Protein AF-0000000072327366 (afdb_homodimer)

Nearest PDB structures (foldseek):
  7dkh-assembly2_E  TM=8.142E-01  e=4.167E-01  Saccharomyces cerevisiae S288C
  4pjq-assembly2_B  TM=6.170E-01  e=6.080E-01  unidentified
  5mzu-assembly1_A  TM=8.020E-01  e=1.993E+00  Caenorhabditis elegans
  4apo-assembly1_A  TM=8.380E-01  e=3.240E+00  Homo sapiens
  8hmc-assembly1_C  TM=7.584E-01  e=2.611E+00  Tetrahymena thermophila

Structure (mmCIF, N/CA/C/O backbone):
data_AF-0000000072327366-model_v1
#
loop_
_entity.id
_entity.type
_entity.pdbx_description
1 polymer Lipoprotein
#
loop_
_atom_site.group_PDB
_atom_site.id
_atom_site.type_symbol
_atom_site.label_atom_id
_atom_site.label_alt_id
_atom_site.label_comp_id
_atom_site.label_asym_id
_atom_site.label_entity_id
_atom_site.label_seq_id
_atom_site.pdbx_PDB_ins_code
_atom_site.Cartn_x
_atom_site.Cartn_y
_atom_site.Cartn_z
_atom_site.occupancy
_atom_site.B_iso_or_equiv
_atom_site.auth_seq_id
_atom_site.auth_comp_id
_atom_site.auth_asym_id
_atom_site.auth_atom_id
_atom_site.pdbx_PDB_model_num
ATOM 1 N N . MET A 1 1 ? 62.375 49.844 -17.5 1 25.94 1 MET A N 1
ATOM 2 C CA . MET A 1 1 ? 61.125 50.188 -16.844 1 25.94 1 MET A CA 1
ATOM 3 C C . MET A 1 1 ? 59.938 49.531 -17.531 1 25.94 1 MET A C 1
ATOM 5 O O . MET A 1 1 ? 58.844 49.438 -16.969 1 25.94 1 MET A O 1
ATOM 9 N N . MET A 1 2 ? 59.938 49.5 -18.891 1 34.69 2 MET A N 1
ATOM 10 C CA . MET A 1 2 ? 58.719 49.094 -19.547 1 34.69 2 MET A CA 1
ATOM 11 C C . MET A 1 2 ? 58.438 47.625 -19.344 1 34.69 2 MET A C 1
ATOM 13 O O . MET A 1 2 ? 59.125 46.781 -19.891 1 34.69 2 MET A O 1
ATOM 17 N N . ASN A 1 3 ? 58.094 47.125 -18.094 1 34.53 3 ASN A N 1
ATOM 18 C CA . ASN A 1 3 ? 58.125 45.75 -17.641 1 34.53 3 ASN A CA 1
ATOM 19 C C . ASN A 1 3 ? 57.062 44.906 -18.375 1 34.53 3 ASN A C 1
ATOM 21 O O . ASN A 1 3 ? 55.875 45.25 -18.344 1 34.53 3 ASN A O 1
ATOM 25 N N . PRO A 1 4 ? 57.281 44.094 -19.344 1 40.84 4 PRO A N 1
ATOM 26 C CA . PRO A 1 4 ? 56.5 43.312 -20.297 1 40.84 4 PRO A CA 1
ATOM 27 C C . PRO A 1 4 ? 55.562 42.281 -19.609 1 40.84 4 PRO A C 1
ATOM 29 O O . PRO A 1 4 ? 55.062 41.406 -20.266 1 40.84 4 PRO A O 1
ATOM 32 N N . LYS A 1 5 ? 55.625 42.219 -18.312 1 36.75 5 LYS A N 1
ATOM 33 C CA . LYS A 1 5 ? 54.938 41 -17.906 1 36.75 5 LYS A CA 1
ATOM 34 C C . LYS A 1 5 ? 53.562 40.906 -18.562 1 36.75 5 LYS A C 1
ATOM 36 O O . LYS A 1 5 ? 52.75 41.812 -18.5 1 36.75 5 LYS A O 1
ATOM 41 N N . THR A 1 6 ? 53.375 40 -19.531 1 32.44 6 THR A N 1
ATOM 42 C CA . THR A 1 6 ? 52.562 39.375 -20.578 1 32.44 6 THR A CA 1
ATOM 43 C C . THR A 1 6 ? 51.219 38.906 -20.016 1 32.44 6 THR A C 1
ATOM 45 O O . THR A 1 6 ? 50.219 38.844 -20.734 1 32.44 6 THR A O 1
ATOM 48 N N . LEU A 1 7 ? 51.312 38.156 -18.859 1 32.66 7 LEU A N 1
ATOM 49 C CA . LEU A 1 7 ? 50.344 37.094 -18.734 1 32.66 7 LEU A CA 1
ATOM 50 C C . LEU A 1 7 ? 48.906 37.656 -18.875 1 32.66 7 LEU A C 1
ATOM 52 O O . LEU A 1 7 ? 48.625 38.75 -18.406 1 32.66 7 LEU A O 1
ATOM 56 N N . SER A 1 8 ? 47.969 36.781 -19.531 1 32.94 8 SER A N 1
ATOM 57 C CA . SER A 1 8 ? 46.688 36.438 -20.156 1 32.94 8 SER A CA 1
ATOM 58 C C . SER A 1 8 ? 45.531 36.688 -19.203 1 32.94 8 SER A C 1
ATOM 60 O O . SER A 1 8 ? 45.5 36.188 -18.094 1 32.94 8 SER A O 1
ATOM 62 N N . ARG A 1 9 ? 45.125 37.875 -19.125 1 33.56 9 ARG A N 1
ATOM 63 C CA . ARG A 1 9 ? 43.781 38.312 -18.703 1 33.56 9 ARG A CA 1
ATOM 64 C C . ARG A 1 9 ? 42.75 37.281 -19.062 1 33.56 9 ARG A C 1
ATO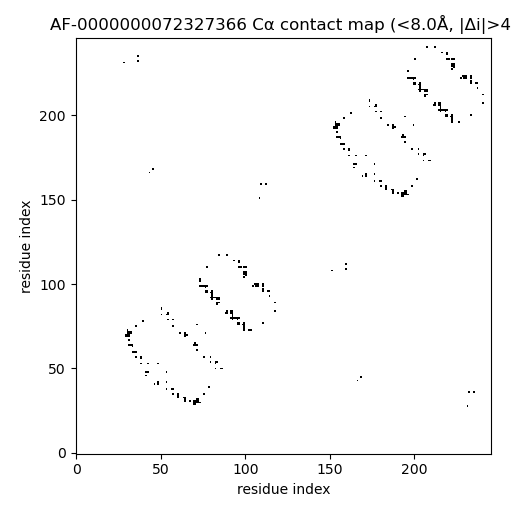M 66 O O . ARG A 1 9 ? 42.562 36.938 -20.25 1 33.56 9 ARG A O 1
ATOM 73 N N . LEU A 1 10 ? 42.625 36.219 -18.234 1 32.66 10 LEU A N 1
ATOM 74 C CA . LEU A 1 10 ? 41.656 35.156 -17.984 1 32.66 10 LEU A CA 1
ATOM 75 C C . LEU A 1 10 ? 40.219 35.656 -18.188 1 32.66 10 LEU A C 1
ATOM 77 O O . LEU A 1 10 ? 39.781 36.594 -17.516 1 32.66 10 LEU A O 1
ATOM 81 N N . SER A 1 11 ? 39.656 35.656 -19.406 1 33.91 11 SER A N 1
ATOM 82 C CA . SER A 1 11 ? 38.344 35.562 -19.969 1 33.91 11 SER A CA 1
ATOM 83 C C . SER A 1 11 ? 37.375 34.781 -19.062 1 33.91 11 SER A C 1
ATOM 85 O O . SER A 1 11 ? 37.531 33.562 -18.906 1 33.91 11 SER A O 1
ATOM 87 N N . LEU A 1 12 ? 37.094 35.312 -17.984 1 33.81 12 LEU A N 1
ATOM 88 C CA . LEU A 1 12 ? 35.938 35.031 -17.141 1 33.81 12 LEU A CA 1
ATOM 89 C C . LEU A 1 12 ? 34.688 34.781 -17.984 1 33.81 12 LEU A C 1
ATOM 91 O O . LEU A 1 12 ? 33.875 35.656 -18.141 1 33.81 12 LEU A O 1
ATOM 95 N N . CYS A 1 13 ? 34.875 34.469 -19.25 1 30.3 13 CYS A N 1
ATOM 96 C CA . CYS A 1 13 ? 33.719 34.062 -20.062 1 30.3 13 CYS A CA 1
ATOM 97 C C . CYS A 1 13 ? 32.844 33.062 -19.328 1 30.3 13 CYS A C 1
ATOM 99 O O . CYS A 1 13 ? 31.625 33.062 -19.469 1 30.3 13 CYS A O 1
ATOM 101 N N . ALA A 1 14 ? 33.344 31.891 -19.078 1 28.3 14 ALA A N 1
ATOM 102 C CA . ALA A 1 14 ? 32.594 30.703 -19.516 1 28.3 14 ALA A CA 1
ATOM 103 C C . ALA A 1 14 ? 31.281 30.562 -18.766 1 28.3 14 ALA A C 1
ATOM 105 O O . ALA A 1 14 ? 30.266 30.234 -19.375 1 28.3 14 ALA A O 1
ATOM 106 N N . ALA A 1 15 ? 31.281 30.109 -17.5 1 28.09 15 ALA A N 1
ATOM 107 C CA . ALA A 1 15 ? 30.406 29.062 -17 1 28.09 15 ALA A CA 1
ATOM 108 C C . ALA A 1 15 ? 28.969 29.562 -16.891 1 28.09 15 ALA A C 1
ATOM 110 O O . ALA A 1 15 ? 28.703 30.547 -16.203 1 28.09 15 ALA A O 1
ATOM 111 N N . VAL A 1 16 ? 28.078 29.359 -17.969 1 30.94 16 VAL A N 1
ATOM 112 C CA . VAL A 1 16 ? 26.641 29.141 -18.156 1 30.94 16 VAL A CA 1
ATOM 113 C C . VAL A 1 16 ? 26.062 28.453 -16.922 1 30.94 16 VAL A C 1
ATOM 115 O O . VAL A 1 16 ? 26.391 27.297 -16.641 1 30.94 16 VAL A O 1
ATOM 118 N N . LEU A 1 17 ? 26.109 28.969 -15.828 1 29.08 17 LEU A N 1
ATOM 119 C CA . LEU A 1 17 ? 25.234 28.453 -14.797 1 29.08 17 LEU A CA 1
ATOM 120 C C . LEU A 1 17 ? 23.844 28.156 -15.359 1 29.08 17 LEU A C 1
ATOM 122 O O . LEU A 1 17 ? 23.078 29.078 -15.672 1 29.08 17 LEU A O 1
ATOM 126 N N . ALA A 1 18 ? 23.734 27.297 -16.406 1 30.58 18 ALA A N 1
ATOM 127 C CA . ALA A 1 18 ? 22.547 26.562 -16.812 1 30.58 18 ALA A CA 1
ATOM 128 C C . ALA A 1 18 ? 21.734 26.125 -15.594 1 30.58 18 ALA A C 1
ATOM 130 O O . ALA A 1 18 ? 22.078 25.141 -14.93 1 30.58 18 ALA A O 1
ATOM 131 N N . LEU A 1 19 ? 21.484 26.891 -14.711 1 31.55 19 LEU A N 1
ATOM 132 C CA . LEU A 1 19 ? 20.422 26.375 -13.859 1 31.55 19 LEU A CA 1
ATOM 133 C C . LEU A 1 19 ? 19.25 25.875 -14.695 1 31.55 19 LEU A C 1
ATOM 135 O O . LEU A 1 19 ? 18.453 26.656 -15.211 1 31.55 19 LEU A O 1
ATOM 139 N N . THR A 1 20 ? 19.516 25.062 -15.828 1 31.41 20 THR A N 1
ATOM 140 C CA . THR A 1 20 ? 18.375 24.359 -16.406 1 31.41 20 THR A CA 1
ATOM 141 C C . THR A 1 20 ? 17.359 24 -15.328 1 31.41 20 THR A C 1
ATOM 143 O O . THR A 1 20 ? 17.688 23.344 -14.336 1 31.41 20 THR A O 1
ATOM 146 N N . ALA A 1 21 ? 16.641 24.859 -14.844 1 33.5 21 ALA A N 1
ATOM 147 C CA . ALA A 1 21 ? 15.359 24.641 -14.188 1 33.5 21 ALA A CA 1
ATOM 148 C C . ALA A 1 21 ? 14.664 23.391 -14.719 1 33.5 21 ALA A C 1
ATOM 150 O O . ALA A 1 21 ? 14.492 23.25 -15.93 1 33.5 21 ALA A O 1
ATOM 151 N N . CYS A 1 22 ? 14.852 22.156 -14.18 1 35.44 22 CYS A N 1
ATOM 152 C CA . CYS A 1 22 ? 14.07 20.922 -14.211 1 35.44 22 CYS A CA 1
ATOM 153 C C . CYS A 1 22 ? 12.609 21.203 -14.523 1 35.44 22 CYS A C 1
ATOM 155 O O . CYS A 1 22 ? 11.906 21.828 -13.719 1 35.44 22 CYS A O 1
ATOM 157 N N . GLY A 1 23 ? 12.203 21.672 -15.727 1 32.12 23 GLY A N 1
ATOM 158 C CA . GLY A 1 23 ? 10.891 21.75 -16.344 1 32.12 23 GLY A CA 1
ATOM 159 C C . GLY A 1 23 ? 9.859 20.859 -15.688 1 32.12 23 GLY A C 1
ATOM 160 O O . GLY A 1 23 ? 10.188 20.062 -14.82 1 32.12 23 GLY A O 1
ATOM 161 N N . GLY A 1 24 ? 8.578 20.734 -16.391 1 35.53 24 GLY A N 1
ATOM 162 C CA . GLY A 1 24 ? 7.352 19.953 -16.391 1 35.53 24 GLY A CA 1
ATOM 163 C C . GLY A 1 24 ? 7.598 18.453 -16.203 1 35.53 24 GLY A C 1
ATOM 164 O O . GLY A 1 24 ? 6.793 17.625 -16.641 1 35.53 24 GLY A O 1
ATOM 165 N N . ASN A 1 25 ? 8.797 17.906 -16.219 1 35.72 25 ASN A N 1
ATOM 166 C CA . ASN A 1 25 ? 9.281 16.531 -16.297 1 35.72 25 ASN A CA 1
ATOM 167 C C . ASN A 1 25 ? 8.484 15.609 -15.391 1 35.72 25 ASN A C 1
ATOM 169 O O . ASN A 1 25 ? 8.203 15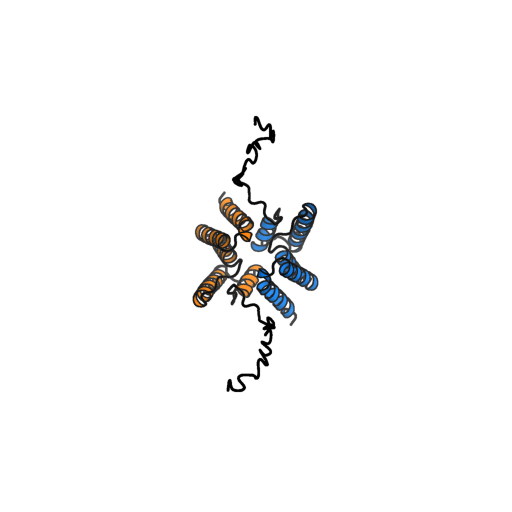.945 -14.242 1 35.72 25 ASN A O 1
ATOM 173 N N . GLY A 1 26 ? 7.652 14.797 -15.867 1 40.94 26 GLY A N 1
ATOM 174 C CA . GLY A 1 26 ? 7.188 13.625 -15.148 1 40.94 26 GLY A CA 1
ATOM 175 C C . GLY A 1 26 ? 8.188 13.109 -14.133 1 40.94 26 GLY A C 1
ATOM 176 O O . GLY A 1 26 ? 9.336 12.812 -14.484 1 40.94 26 GLY A O 1
ATOM 177 N N . GLN A 1 27 ? 8.57 13.711 -13.102 1 46.62 27 GLN A N 1
ATOM 178 C CA . GLN A 1 27 ? 9.461 13.266 -12.031 1 46.62 27 GLN A CA 1
ATOM 179 C C . GLN A 1 27 ? 9.82 11.797 -12.188 1 46.62 27 GLN A C 1
ATOM 181 O O . GLN A 1 27 ? 8.945 10.922 -12.156 1 46.62 27 GLN A O 1
ATOM 186 N N . LYS A 1 28 ? 10.766 11.422 -13.125 1 55.53 28 LYS A N 1
ATOM 187 C CA . LYS A 1 28 ? 11.273 10.07 -13.305 1 55.53 28 LYS A CA 1
ATOM 188 C C . LYS A 1 28 ? 11.227 9.289 -11.992 1 55.53 28 LYS A C 1
ATOM 190 O O . LYS A 1 28 ? 11.828 9.703 -11 1 55.53 28 LYS A O 1
ATOM 195 N N . SER A 1 29 ? 10.234 8.594 -11.844 1 71.62 29 SER A N 1
ATOM 196 C CA . SER A 1 29 ? 10.062 7.793 -10.633 1 71.62 29 SER A CA 1
ATOM 197 C C . SER A 1 29 ? 11.305 6.945 -10.352 1 71.62 29 SER A C 1
ATOM 199 O O . SER A 1 29 ? 11.875 6.355 -11.273 1 71.62 29 SER A O 1
ATOM 201 N N . LEU A 1 30 ? 12.016 7.27 -9.289 1 83.94 30 LEU A N 1
ATOM 202 C CA . LEU A 1 30 ? 13.07 6.418 -8.766 1 83.94 30 LEU A CA 1
ATOM 203 C C . LEU A 1 30 ? 12.742 4.945 -8.969 1 83.94 30 LEU A C 1
ATOM 205 O O . LEU A 1 30 ? 13.641 4.113 -9.117 1 83.94 30 LEU A O 1
ATOM 209 N N . TYR A 1 31 ? 11.461 4.723 -9.219 1 93.44 31 TYR A N 1
ATOM 210 C CA . TYR A 1 31 ? 10.984 3.346 -9.281 1 93.44 31 TYR A CA 1
ATOM 211 C C . TYR A 1 31 ? 10.305 3.068 -10.617 1 93.44 31 TYR A C 1
ATOM 213 O O . TYR A 1 31 ? 9.852 3.992 -11.297 1 93.44 31 TYR A O 1
ATOM 221 N N . TYR A 1 32 ? 10.391 1.855 -11.062 1 94.19 32 TYR A N 1
ATOM 222 C CA . TYR A 1 32 ? 9.633 1.397 -12.219 1 94.19 32 TYR A CA 1
ATOM 223 C C . TYR A 1 32 ? 8.195 1.049 -11.836 1 94.19 32 TYR A C 1
ATOM 225 O O . TYR A 1 32 ? 7.969 0.13 -11.047 1 94.19 32 TYR A O 1
ATOM 233 N N . TYR A 1 33 ? 7.223 1.713 -12.477 1 93.62 33 TYR A N 1
ATOM 234 C CA . TYR A 1 33 ? 5.836 1.43 -12.125 1 93.62 33 TYR A CA 1
ATOM 235 C C . TYR A 1 33 ? 5.156 0.607 -13.219 1 93.62 33 TYR A C 1
ATOM 237 O O . TYR A 1 33 ? 4.371 -0.296 -12.922 1 93.62 33 TYR A O 1
ATOM 245 N N . GLY A 1 34 ? 5.469 1.004 -14.367 1 92.19 34 GLY A N 1
ATOM 246 C CA . GLY A 1 34 ? 4.859 0.247 -15.445 1 92.19 34 GLY A CA 1
ATOM 247 C C . GLY A 1 34 ? 3.398 -0.077 -15.203 1 92.19 34 GLY A C 1
ATOM 248 O O . GLY A 1 34 ? 2.609 0.807 -14.867 1 92.19 34 GLY A O 1
ATOM 249 N N . GLY A 1 35 ? 2.98 -1.383 -15.336 1 90.12 35 GLY A N 1
ATOM 250 C CA . GLY A 1 35 ? 1.608 -1.841 -15.18 1 90.12 35 GLY A CA 1
ATOM 251 C C . GLY A 1 35 ? 1.243 -2.135 -13.734 1 90.12 35 GLY A C 1
ATOM 252 O O . GLY A 1 35 ? 0.107 -2.514 -13.445 1 90.12 35 GLY A O 1
ATOM 253 N N . TYR A 1 36 ? 2.074 -1.84 -12.836 1 93.31 36 TYR A N 1
ATOM 254 C CA .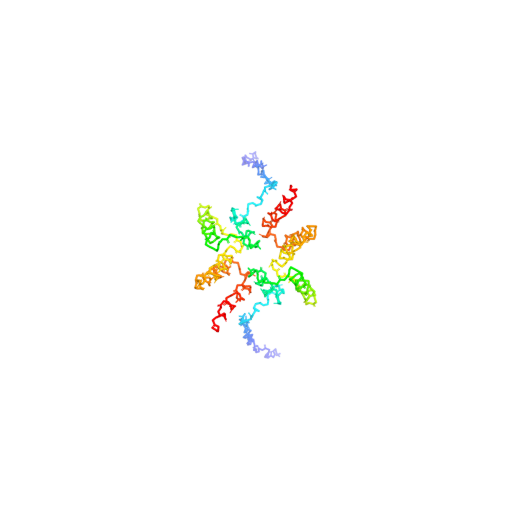 TYR A 1 36 ? 1.884 -2.23 -11.445 1 93.31 36 TYR A CA 1
ATOM 255 C C . TYR A 1 36 ? 0.641 -1.572 -10.859 1 93.31 36 TYR A C 1
ATOM 257 O O . TYR A 1 36 ? -0.193 -2.242 -10.242 1 93.31 36 TYR A O 1
ATOM 265 N N . PRO A 1 37 ? 0.453 -0.275 -11.062 1 91.25 37 PRO A N 1
ATOM 266 C CA . PRO A 1 37 ? -0.735 0.333 -10.461 1 91.25 37 PRO A CA 1
ATOM 267 C C . PRO A 1 37 ? -2.033 -0.335 -10.914 1 91.25 37 PRO A C 1
ATOM 269 O O . PRO A 1 37 ? -2.938 -0.542 -10.102 1 91.25 37 PRO A O 1
ATOM 272 N N . ASP A 1 38 ? -2.098 -0.769 -12.148 1 88.5 38 ASP A N 1
ATOM 273 C CA . ASP A 1 38 ? -3.27 -1.467 -12.664 1 88.5 38 ASP A CA 1
ATOM 274 C C . ASP A 1 38 ? -3.451 -2.82 -11.984 1 88.5 38 ASP A C 1
ATOM 276 O O . ASP A 1 38 ? -4.566 -3.184 -11.602 1 88.5 38 ASP A O 1
ATOM 280 N N . THR A 1 39 ? -2.334 -3.498 -11.836 1 88 39 THR A N 1
ATOM 281 C CA . THR A 1 39 ? -2.377 -4.828 -11.234 1 88 39 THR A CA 1
ATOM 282 C C . THR A 1 39 ? -2.852 -4.75 -9.789 1 88 39 THR A C 1
ATOM 284 O O . THR A 1 39 ? -3.684 -5.555 -9.359 1 88 39 THR A O 1
ATOM 287 N N . VAL A 1 40 ? -2.328 -3.779 -9.031 1 87.44 40 VAL A N 1
ATOM 288 C CA . VAL A 1 40 ? -2.721 -3.596 -7.641 1 87.44 40 VAL A CA 1
ATOM 289 C C . VA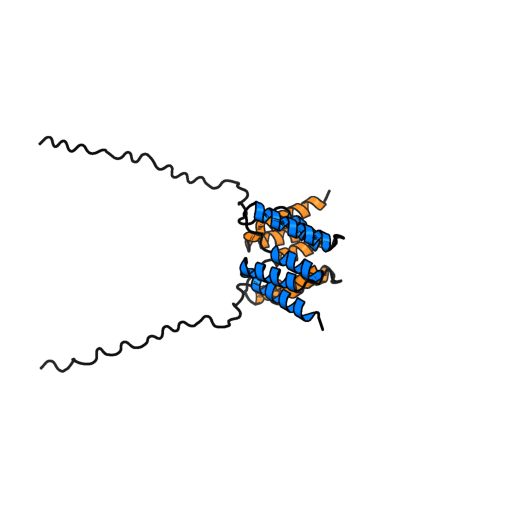L A 1 40 ? -4.203 -3.238 -7.562 1 87.44 40 VAL A C 1
ATOM 291 O O . VAL A 1 40 ? -4.941 -3.801 -6.75 1 87.44 40 VAL A O 1
ATOM 294 N N . TYR A 1 41 ? -4.594 -2.352 -8.391 1 84.06 41 TYR A N 1
ATOM 295 C CA . TYR A 1 41 ? -5.973 -1.886 -8.398 1 84.06 41 TYR A CA 1
ATOM 296 C C . TYR A 1 41 ? -6.934 -3.023 -8.727 1 84.06 41 TYR A C 1
ATOM 298 O O . TYR A 1 41 ? -8.008 -3.131 -8.133 1 84.06 41 TYR A O 1
ATOM 306 N N . GLU A 1 42 ? -6.656 -3.893 -9.594 1 81.94 42 GLU A N 1
ATOM 307 C CA . GLU A 1 42 ? -7.457 -5.074 -9.914 1 81.94 42 GLU A CA 1
ATOM 308 C C . GLU A 1 42 ? -7.598 -5.984 -8.695 1 81.94 42 GLU A C 1
ATOM 310 O O . GLU A 1 42 ? -8.672 -6.539 -8.453 1 81.94 42 GLU A O 1
ATOM 315 N N . GLY A 1 43 ? -6.508 -6.094 -8 1 76.69 43 GLY A N 1
ATOM 316 C CA . GLY A 1 43 ? -6.516 -6.926 -6.809 1 76.69 43 GLY A CA 1
ATOM 317 C C . GLY A 1 43 ? -7.391 -6.375 -5.699 1 76.69 43 GLY A C 1
ATOM 318 O O . GLY A 1 43 ? -7.988 -7.137 -4.934 1 76.69 43 GLY A O 1
ATOM 319 N N . LEU A 1 44 ? -7.48 -5.086 -5.668 1 75.19 44 LEU A N 1
ATOM 320 C CA . LEU A 1 44 ? -8.258 -4.438 -4.617 1 75.19 44 LEU A CA 1
ATOM 321 C C . LEU A 1 44 ? -9.75 -4.504 -4.926 1 75.19 44 LEU A C 1
ATOM 323 O O . LEU A 1 44 ? -10.578 -4.484 -4.016 1 75.19 44 LEU A O 1
ATOM 327 N N . LYS A 1 45 ? -10.117 -4.512 -6.16 1 68.69 45 LYS A N 1
ATOM 328 C CA . LYS A 1 45 ? -11.523 -4.555 -6.555 1 68.69 45 LYS A CA 1
ATOM 329 C C . LYS A 1 45 ? -12.078 -5.973 -6.457 1 68.69 45 LYS A C 1
ATOM 331 O O . LYS A 1 45 ? -13.289 -6.172 -6.492 1 68.69 45 LYS A O 1
ATOM 336 N N . ASN A 1 46 ? -11.344 -6.824 -5.883 1 60.56 46 ASN A N 1
ATOM 337 C CA . ASN A 1 46 ? -11.766 -8.219 -5.797 1 60.56 46 ASN A CA 1
ATOM 338 C C . ASN A 1 46 ? -12.422 -8.688 -7.094 1 60.56 46 ASN A C 1
ATOM 340 O O . ASN A 1 46 ? -13.43 -9.398 -7.062 1 60.56 46 ASN A O 1
ATOM 344 N N . ASP A 1 47 ? -12.164 -7.957 -8.062 1 57.16 47 ASP A N 1
ATOM 345 C CA . ASP A 1 47 ? -12.742 -8.523 -9.273 1 57.16 47 ASP A CA 1
ATOM 346 C C . ASP A 1 47 ? -12.172 -9.906 -9.562 1 57.16 47 ASP A C 1
ATOM 348 O O . ASP A 1 47 ? -11.164 -10.305 -8.977 1 57.16 47 ASP A O 1
ATOM 352 N N . ASP A 1 48 ? -13 -10.641 -10.234 1 56.09 48 ASP A N 1
ATOM 353 C CA . ASP A 1 48 ? -12.953 -12.039 -10.656 1 56.09 48 ASP A CA 1
ATOM 354 C C . ASP A 1 48 ? -11.562 -12.398 -11.18 1 56.09 48 ASP A C 1
ATOM 356 O O . ASP A 1 48 ? -11.414 -13.383 -11.906 1 56.09 48 ASP A O 1
ATOM 360 N N . THR A 1 49 ? -10.625 -11.477 -10.859 1 66.38 49 THR A N 1
ATOM 361 C CA . THR A 1 49 ? -9.414 -12.023 -11.445 1 66.38 49 THR A CA 1
ATOM 362 C C . THR A 1 49 ? -8.789 -13.07 -10.523 1 66.38 49 THR A C 1
ATOM 364 O O . THR A 1 49 ? -8.664 -12.852 -9.32 1 66.38 49 THR A O 1
ATOM 367 N N . SER A 1 50 ? -8.461 -14.242 -11.039 1 80.12 50 SER A N 1
ATOM 368 C CA . SER A 1 50 ? -7.895 -15.367 -10.305 1 80.12 50 SER A CA 1
ATOM 369 C C . SER A 1 50 ? -6.543 -15 -9.695 1 80.12 50 SER A C 1
ATOM 371 O O . SER A 1 50 ? -5.824 -14.148 -10.234 1 80.12 50 SER A O 1
ATOM 373 N N . LEU A 1 51 ? -6.262 -15.438 -8.578 1 84.44 51 LEU A N 1
ATOM 374 C CA . LEU A 1 51 ? -4.988 -15.289 -7.887 1 84.44 51 LEU A CA 1
ATOM 375 C C . LEU A 1 51 ? -3.824 -15.625 -8.82 1 84.44 51 LEU A C 1
ATOM 377 O O . LEU A 1 51 ? -2.775 -14.977 -8.766 1 84.44 51 LEU A O 1
ATOM 381 N N . GLY A 1 52 ? -4.039 -16.594 -9.633 1 88.88 52 GLY A N 1
ATOM 382 C CA . GLY A 1 52 ? -2.998 -16.984 -10.57 1 88.88 52 GLY A CA 1
ATOM 383 C C . GLY A 1 52 ? -2.67 -15.906 -11.586 1 88.88 52 GLY A C 1
ATOM 384 O O . GLY A 1 52 ? -1.499 -15.625 -11.844 1 88.88 52 GLY A O 1
ATOM 385 N N . LYS A 1 53 ? -3.674 -15.336 -12.133 1 91.44 53 LYS A N 1
ATOM 386 C CA . LYS A 1 53 ? -3.463 -14.281 -13.117 1 91.44 53 LYS A CA 1
ATOM 387 C C . LYS A 1 53 ? -2.789 -13.062 -12.484 1 91.44 53 LYS A C 1
ATOM 389 O O . LYS A 1 53 ? -1.897 -12.461 -13.086 1 91.44 53 LYS A O 1
ATOM 394 N N . GLN A 1 54 ? -3.174 -12.773 -11.375 1 91.5 54 GLN A N 1
ATOM 395 C CA . GLN A 1 54 ? -2.584 -11.641 -10.664 1 91.5 54 GLN A CA 1
ATOM 396 C C . GLN A 1 54 ? -1.113 -11.898 -10.344 1 91.5 54 GLN A C 1
ATOM 398 O O . GLN A 1 54 ? -0.278 -11.008 -10.477 1 91.5 54 GLN A O 1
ATOM 403 N N . THR A 1 55 ? -0.853 -13.078 -9.914 1 93.81 55 THR A N 1
ATOM 404 C CA . THR A 1 55 ? 0.53 -13.445 -9.625 1 93.81 55 THR A CA 1
ATOM 405 C C . THR A 1 55 ? 1.385 -13.352 -10.883 1 93.81 55 THR A C 1
ATOM 407 O O . THR A 1 55 ? 2.502 -12.828 -10.844 1 93.81 55 THR 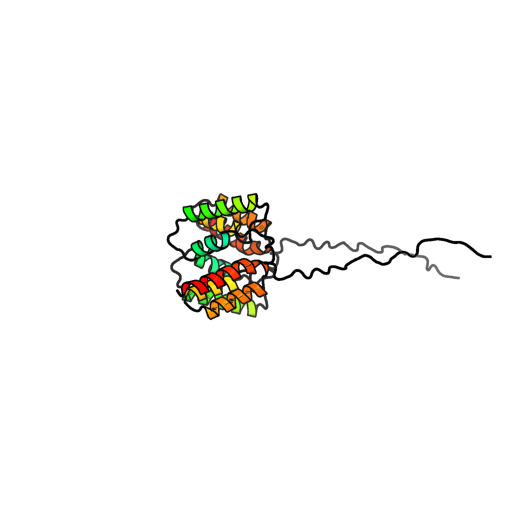A O 1
ATOM 410 N N . GLU A 1 56 ? 0.834 -13.805 -11.984 1 94.62 56 GLU A N 1
ATOM 411 C CA . GLU A 1 56 ? 1.541 -13.742 -13.258 1 94.62 56 GLU A CA 1
ATOM 412 C C . GLU A 1 56 ? 1.813 -12.297 -13.664 1 94.62 56 GLU A C 1
ATOM 414 O O . GLU A 1 56 ? 2.898 -11.977 -14.148 1 94.62 56 GLU A O 1
ATOM 419 N N . LYS A 1 57 ? 0.872 -11.484 -13.492 1 94.69 57 LYS A N 1
ATOM 420 C CA . LYS A 1 57 ? 1.051 -10.07 -13.805 1 94.69 57 LYS A CA 1
ATOM 421 C C . LYS A 1 57 ? 2.166 -9.453 -12.969 1 94.69 57 LYS A C 1
ATOM 423 O O . LYS A 1 57 ? 2.955 -8.648 -13.461 1 94.69 57 LYS A O 1
ATOM 428 N N . MET A 1 58 ? 2.215 -9.828 -11.672 1 96.12 58 MET A N 1
ATOM 429 C CA . MET A 1 58 ? 3.27 -9.297 -10.812 1 96.12 58 MET A CA 1
ATOM 430 C C . MET A 1 58 ? 4.637 -9.805 -11.25 1 96.12 58 MET A C 1
ATOM 432 O O . MET A 1 58 ? 5.621 -9.062 -11.227 1 96.12 58 MET A O 1
ATOM 436 N N . GLU A 1 59 ? 4.727 -11.039 -11.648 1 96.5 59 GLU A N 1
ATOM 437 C CA . GLU A 1 59 ? 5.988 -11.594 -12.133 1 96.5 59 GLU A CA 1
ATOM 438 C C . GLU A 1 59 ? 6.465 -10.875 -13.391 1 96.5 59 GLU A C 1
ATOM 440 O O . GLU A 1 59 ? 7.645 -10.539 -13.508 1 96.5 59 GLU A O 1
ATOM 445 N N . LYS A 1 60 ? 5.527 -10.68 -14.227 1 97 60 LYS A N 1
ATOM 446 C CA . LYS A 1 60 ? 5.859 -9.938 -15.438 1 97 60 LYS A CA 1
ATOM 447 C C . LYS A 1 60 ? 6.352 -8.531 -15.094 1 97 60 LYS A C 1
ATOM 449 O O . LYS A 1 60 ? 7.312 -8.039 -15.695 1 97 60 LYS A O 1
ATOM 454 N N . TYR A 1 61 ? 5.734 -7.91 -14.195 1 97.56 61 TYR A N 1
ATOM 455 C CA . TYR A 1 61 ? 6.121 -6.582 -13.734 1 97.56 61 TYR A CA 1
ATOM 456 C C . TYR A 1 61 ? 7.57 -6.574 -13.258 1 97.56 61 TYR A C 1
ATOM 458 O O . TYR A 1 61 ? 8.344 -5.688 -13.625 1 97.56 61 TYR A O 1
ATOM 466 N N . PHE A 1 62 ? 7.945 -7.559 -12.477 1 97.69 62 PHE A N 1
ATOM 467 C CA . PHE A 1 62 ? 9.297 -7.57 -11.922 1 97.69 62 PHE A CA 1
ATOM 468 C C . PHE A 1 62 ? 10.328 -7.832 -13.016 1 97.69 62 PHE A C 1
ATOM 470 O O . PHE A 1 62 ? 11.438 -7.297 -12.977 1 97.69 62 PHE A O 1
ATOM 477 N N . VAL A 1 63 ? 9.977 -8.664 -13.992 1 97.62 63 VAL A N 1
ATOM 478 C CA . VAL A 1 63 ? 10.852 -8.898 -15.141 1 97.62 63 VAL A CA 1
ATOM 479 C C . VAL A 1 63 ? 11.07 -7.59 -15.898 1 97.62 63 VAL A C 1
ATOM 481 O O . VAL A 1 63 ? 12.203 -7.25 -16.25 1 97.62 63 VAL A O 1
ATOM 484 N N . GLU A 1 64 ? 10.008 -6.848 -16.094 1 97.56 64 GLU A N 1
ATOM 485 C CA . GLU A 1 64 ? 10.094 -5.582 -16.812 1 97.56 64 GLU A CA 1
ATOM 486 C C . GLU A 1 64 ? 10.938 -4.566 -16.047 1 97.56 64 GLU A C 1
ATOM 488 O O . GLU A 1 64 ? 11.734 -3.842 -16.641 1 97.56 64 GLU A O 1
ATOM 493 N N . ALA A 1 65 ? 10.688 -4.523 -14.773 1 97.06 65 ALA A N 1
ATOM 494 C CA . ALA A 1 65 ? 11.508 -3.633 -13.953 1 97.06 65 ALA A CA 1
ATOM 495 C C . ALA A 1 65 ? 12.992 -3.973 -14.086 1 97.06 65 ALA A C 1
ATOM 497 O O . ALA A 1 65 ? 13.828 -3.076 -14.219 1 97.06 65 ALA A O 1
ATOM 498 N N . GLY A 1 66 ? 13.289 -5.266 -13.961 1 96.44 66 GLY A N 1
ATOM 499 C CA . GLY A 1 66 ? 14.664 -5.715 -14.148 1 96.44 66 GLY A CA 1
ATOM 500 C C . GLY A 1 66 ? 15.234 -5.352 -15.5 1 96.44 66 GLY A C 1
ATOM 501 O O . GLY A 1 66 ? 16.375 -4.91 -15.602 1 96.44 66 GLY A O 1
ATOM 502 N N . ASN A 1 67 ? 14.461 -5.523 -16.531 1 97.25 67 ASN A N 1
ATOM 503 C CA . ASN A 1 67 ? 14.898 -5.203 -17.891 1 97.25 67 ASN A CA 1
ATOM 504 C C . ASN A 1 67 ? 15.211 -3.717 -18.031 1 97.25 67 ASN A C 1
ATOM 506 O O . ASN A 1 67 ? 16.109 -3.342 -18.797 1 97.25 67 ASN A O 1
ATOM 510 N N . LYS A 1 68 ? 14.5 -2.918 -17.297 1 95.81 68 LYS A N 1
ATOM 511 C CA . LYS A 1 68 ? 14.695 -1.471 -17.328 1 95.81 68 LYS A CA 1
ATOM 512 C C . LYS A 1 68 ? 15.797 -1.039 -16.359 1 95.81 68 LYS A C 1
ATOM 514 O O . LYS A 1 68 ? 16.156 0.138 -16.312 1 95.81 68 LYS A O 1
ATOM 519 N N . LYS A 1 69 ? 16.312 -2.006 -15.672 1 96.06 69 LYS A N 1
ATOM 520 C CA . LYS A 1 69 ? 17.344 -1.759 -14.672 1 96.06 69 LYS A CA 1
ATOM 521 C C . LYS A 1 69 ? 16.906 -0.714 -13.656 1 96.06 69 LYS A C 1
ATOM 523 O O . LYS A 1 69 ? 17.672 0.186 -13.305 1 96.06 69 LYS A O 1
ATOM 528 N N . MET A 1 70 ? 15.672 -0.77 -13.367 1 95.38 70 MET A N 1
ATOM 529 C CA . MET A 1 70 ? 15.086 0.102 -12.352 1 95.38 70 MET A CA 1
ATOM 530 C C . MET A 1 70 ? 14.586 -0.708 -11.164 1 95.38 70 MET A C 1
ATOM 532 O O . MET A 1 70 ? 14.258 -1.888 -11.305 1 95.38 70 MET A O 1
ATOM 536 N N . ASN A 1 71 ? 14.539 -0.037 -10.039 1 94.06 71 ASN A N 1
ATOM 537 C CA . ASN A 1 71 ? 13.992 -0.687 -8.859 1 94.06 71 ASN A CA 1
ATOM 538 C C . ASN A 1 71 ? 12.469 -0.811 -8.945 1 94.06 71 ASN A C 1
ATOM 540 O O . ASN A 1 71 ? 11.805 0.06 -9.5 1 94.06 71 ASN A O 1
ATOM 544 N N . ALA A 1 72 ? 11.992 -1.908 -8.336 1 95.25 72 ALA A N 1
ATOM 545 C CA . ALA A 1 72 ? 10.539 -2.072 -8.227 1 95.25 72 ALA A CA 1
ATOM 546 C C . ALA A 1 72 ? 9.938 -0.991 -7.336 1 95.25 72 ALA A C 1
ATOM 548 O O . ALA A 1 72 ? 10.594 -0.476 -6.43 1 95.25 72 ALA A O 1
ATOM 549 N N . ALA A 1 73 ? 8.703 -0.675 -7.547 1 94.75 73 ALA A N 1
ATOM 550 C CA . ALA A 1 73 ? 7.984 0.333 -6.777 1 94.75 73 ALA A CA 1
ATOM 551 C C . ALA A 1 73 ? 7.777 -0.122 -5.336 1 94.75 73 ALA A C 1
ATOM 553 O O . ALA A 1 73 ? 7.715 -1.323 -5.059 1 94.75 73 ALA A O 1
ATOM 554 N N . PRO A 1 74 ? 7.617 0.851 -4.473 1 93.25 74 PRO A N 1
ATOM 555 C CA . PRO A 1 74 ? 7.246 0.474 -3.105 1 93.25 74 PRO A CA 1
ATOM 556 C C . PRO A 1 74 ? 5.918 -0.281 -3.043 1 93.25 74 PRO A C 1
ATOM 558 O O . PRO A 1 74 ? 4.953 0.107 -3.701 1 93.25 74 PRO A O 1
ATOM 561 N N . GLY A 1 75 ? 5.977 -1.349 -2.322 1 94 75 GLY A N 1
ATOM 562 C CA . GLY A 1 75 ? 4.758 -2.119 -2.135 1 94 75 GLY A CA 1
ATOM 563 C C . GLY A 1 75 ? 4.652 -3.305 -3.074 1 94 75 GLY A C 1
ATOM 564 O O . GLY A 1 75 ? 3.889 -4.238 -2.818 1 94 75 GLY A O 1
ATOM 565 N N . ALA A 1 76 ? 5.516 -3.332 -4.105 1 96.25 76 ALA A N 1
ATOM 566 C CA . ALA A 1 76 ? 5.355 -4.379 -5.113 1 96.25 76 ALA A CA 1
ATOM 567 C C . ALA A 1 76 ? 5.664 -5.754 -4.531 1 96.25 76 ALA A C 1
ATOM 569 O O . ALA A 1 76 ? 4.902 -6.703 -4.73 1 96.25 76 ALA A O 1
ATOM 570 N N . HIS A 1 77 ? 6.73 -5.844 -3.812 1 97.38 77 HIS A N 1
ATOM 571 C CA . HIS A 1 77 ? 7.055 -7.129 -3.195 1 97.38 77 HIS A CA 1
ATOM 572 C C . HIS A 1 77 ? 6.02 -7.512 -2.146 1 97.38 77 HIS A C 1
ATOM 574 O O . HIS A 1 77 ? 5.707 -8.695 -1.98 1 97.38 77 HIS A O 1
ATOM 580 N N . ALA A 1 78 ? 5.508 -6.5 -1.429 1 95.56 78 ALA A N 1
ATOM 581 C CA . ALA A 1 78 ? 4.43 -6.781 -0.481 1 95.56 78 ALA A CA 1
ATOM 582 C C . ALA A 1 78 ? 3.211 -7.359 -1.193 1 95.56 78 ALA A C 1
ATOM 584 O O . ALA A 1 78 ? 2.605 -8.32 -0.718 1 95.56 78 ALA A O 1
ATOM 585 N N . HIS A 1 79 ? 2.881 -6.746 -2.324 1 93.69 79 HIS A N 1
ATOM 586 C CA . HIS A 1 79 ? 1.718 -7.207 -3.074 1 93.69 79 HIS A CA 1
ATOM 587 C C . HIS A 1 79 ? 1.903 -8.648 -3.545 1 93.69 79 HIS A C 1
ATOM 589 O O . HIS A 1 79 ? 1.016 -9.484 -3.361 1 93.69 79 HIS A O 1
ATOM 595 N N . LEU A 1 80 ? 3.029 -8.984 -4.164 1 95.81 80 LEU A N 1
ATOM 596 C CA . LEU A 1 80 ? 3.285 -10.367 -4.574 1 95.81 80 LEU A CA 1
ATOM 597 C C . LEU A 1 80 ? 3.246 -11.305 -3.373 1 95.81 80 LEU A C 1
ATOM 599 O O . LEU A 1 80 ? 2.705 -12.406 -3.461 1 95.81 80 LEU A O 1
ATOM 603 N N . GLY A 1 81 ? 3.822 -10.867 -2.262 1 95.5 81 GLY A N 1
ATOM 604 C CA . GLY A 1 81 ? 3.77 -11.664 -1.044 1 95.5 81 GLY A CA 1
ATOM 605 C C . GLY A 1 81 ? 2.354 -11.977 -0.599 1 95.5 81 GLY A C 1
ATOM 606 O O . GLY A 1 81 ? 2.062 -13.102 -0.195 1 95.5 81 GLY A O 1
ATOM 607 N N . LEU A 1 82 ? 1.504 -10.984 -0.668 1 91.94 82 LEU A N 1
ATOM 608 C CA . LEU A 1 82 ? 0.108 -11.195 -0.305 1 91.94 82 LEU A CA 1
ATOM 609 C C . LEU A 1 82 ? -0.541 -12.227 -1.228 1 91.94 82 LEU A C 1
ATOM 611 O O . LEU A 1 82 ? -1.269 -13.109 -0.766 1 91.94 82 LEU A O 1
ATOM 615 N N . LEU A 1 83 ? -0.353 -12.117 -2.52 1 90.88 83 LEU A N 1
ATOM 616 C CA . LEU A 1 83 ? -0.906 -13.07 -3.473 1 90.88 83 LEU A CA 1
ATOM 617 C C . LEU A 1 83 ? -0.411 -14.484 -3.176 1 90.88 83 LEU A C 1
ATOM 619 O O . LEU A 1 83 ? -1.195 -15.438 -3.182 1 90.88 83 LEU A O 1
ATOM 623 N N . LEU A 1 84 ? 0.893 -14.617 -2.912 1 93.56 84 LEU A N 1
ATOM 624 C CA . LEU A 1 84 ? 1.482 -15.914 -2.6 1 93.56 84 LEU A CA 1
ATOM 625 C C . LEU A 1 84 ? 0.908 -16.469 -1.303 1 93.56 84 LEU A C 1
ATOM 627 O O . LEU A 1 84 ? 0.653 -17.672 -1.2 1 93.56 84 LEU A O 1
ATOM 631 N N . SER A 1 85 ? 0.759 -15.578 -0.361 1 91.44 85 SER A N 1
ATOM 632 C CA . SER A 1 85 ? 0.163 -16 0.9 1 91.44 85 SER A CA 1
ATOM 633 C C . SER A 1 85 ? -1.237 -16.578 0.687 1 91.44 85 SER A C 1
ATOM 635 O O . SER A 1 85 ? -1.575 -17.625 1.223 1 91.44 85 SER A O 1
ATOM 637 N N . ARG A 1 86 ? -1.981 -15.977 -0.139 1 86.38 86 ARG A N 1
ATOM 638 C CA . ARG A 1 86 ? -3.354 -16.391 -0.409 1 86.38 86 ARG A CA 1
ATOM 639 C C . ARG A 1 86 ? -3.383 -17.688 -1.202 1 86.38 86 ARG A C 1
ATOM 641 O O . ARG A 1 86 ? -4.336 -18.469 -1.102 1 86.38 86 ARG A O 1
ATOM 648 N N . SER A 1 87 ? -2.387 -17.953 -1.931 1 89.06 87 SER A N 1
ATOM 649 C CA . SER A 1 87 ? -2.311 -19.172 -2.729 1 89.06 87 SER A CA 1
ATOM 650 C C . SER A 1 87 ? -1.687 -20.312 -1.935 1 89.06 87 SER A C 1
ATOM 652 O O . SER A 1 87 ? -1.494 -21.406 -2.463 1 89.06 87 SER A O 1
ATOM 654 N N . GLY A 1 88 ? -1.24 -20.031 -0.738 1 90.62 88 GLY A N 1
ATOM 655 C CA . GLY A 1 88 ? -0.744 -21.078 0.146 1 90.62 88 GLY A CA 1
ATOM 656 C C . GLY A 1 88 ? 0.77 -21.172 0.163 1 90.62 88 GLY A C 1
ATOM 657 O O . GLY A 1 88 ? 1.335 -22.016 0.856 1 90.62 88 GLY A O 1
ATOM 658 N N . ASP A 1 89 ? 1.433 -20.375 -0.596 1 94.44 89 ASP A N 1
ATOM 659 C CA . ASP A 1 89 ? 2.893 -20.359 -0.602 1 94.44 89 ASP A CA 1
ATOM 660 C C . ASP A 1 89 ? 3.434 -19.438 0.48 1 94.44 89 ASP A C 1
ATOM 662 O O . ASP A 1 89 ? 3.992 -18.375 0.174 1 94.44 89 ASP A O 1
ATOM 666 N N . LYS A 1 90 ? 3.484 -19.859 1.628 1 94.31 90 LYS A N 1
ATOM 667 C CA . LYS A 1 90 ? 3.855 -19.047 2.781 1 94.31 90 LYS A CA 1
ATOM 668 C C . LYS A 1 90 ? 5.332 -18.672 2.734 1 94.31 90 LYS A C 1
ATOM 670 O O . LYS A 1 90 ? 5.703 -17.547 3.078 1 94.31 90 LYS A O 1
ATOM 675 N N . GLU A 1 91 ? 6.156 -19.578 2.334 1 96.5 91 GLU A N 1
ATOM 676 C CA . GLU A 1 91 ? 7.586 -19.297 2.252 1 96.5 91 GLU A CA 1
ATOM 677 C C . GLU A 1 91 ? 7.871 -18.219 1.216 1 96.5 91 GLU A C 1
ATOM 679 O O . GLU A 1 91 ? 8.648 -17.297 1.472 1 96.5 91 GLU A O 1
ATOM 684 N N . GLY A 1 92 ? 7.211 -18.438 0.093 1 97.31 92 GLY A N 1
ATOM 685 C CA . GLY A 1 92 ? 7.352 -17.406 -0.922 1 97.31 92 GLY A CA 1
ATOM 686 C C . GLY A 1 92 ? 6.848 -16.047 -0.465 1 97.31 92 GLY A C 1
ATOM 687 O O . GLY A 1 92 ? 7.461 -15.016 -0.761 1 97.31 92 GLY A O 1
ATOM 688 N N . ALA A 1 93 ? 5.793 -16.078 0.251 1 96.94 93 ALA A N 1
ATOM 689 C CA . ALA A 1 93 ? 5.23 -14.836 0.782 1 96.94 93 ALA A CA 1
ATOM 690 C C . ALA A 1 93 ? 6.215 -14.148 1.722 1 96.94 93 ALA A C 1
ATOM 692 O O . ALA A 1 93 ? 6.461 -12.945 1.6 1 96.94 93 ALA A O 1
ATOM 693 N N . PHE A 1 94 ? 6.816 -14.867 2.609 1 97.62 94 PHE A N 1
ATOM 694 C CA . PHE A 1 94 ? 7.742 -14.312 3.59 1 97.62 94 PHE A CA 1
ATOM 695 C C . PHE A 1 94 ? 8.969 -13.727 2.904 1 97.62 94 PHE A C 1
ATOM 697 O O . PHE A 1 94 ? 9.461 -12.672 3.297 1 97.62 94 PHE A O 1
ATOM 704 N N . ARG A 1 95 ? 9.445 -14.461 1.888 1 98.12 95 ARG A N 1
ATOM 705 C CA . ARG A 1 95 ? 10.586 -13.938 1.144 1 98.12 95 ARG A CA 1
ATOM 706 C C . ARG A 1 95 ? 10.266 -12.578 0.532 1 98.12 95 ARG A C 1
ATOM 708 O O . ARG A 1 95 ? 11.086 -11.664 0.564 1 98.12 95 ARG A O 1
ATOM 715 N N . GLN A 1 96 ? 9.078 -12.508 0.009 1 98.19 96 GLN A N 1
ATOM 716 C CA . GLN A 1 96 ? 8.672 -11.242 -0.591 1 98.19 96 GLN A CA 1
ATOM 717 C C . GLN A 1 96 ? 8.531 -10.148 0.466 1 98.19 96 GLN A C 1
ATOM 719 O O . GLN A 1 96 ? 8.93 -9.008 0.243 1 98.19 96 GLN A O 1
ATOM 724 N N . PHE A 1 97 ? 7.961 -10.438 1.6 1 97.88 97 PHE A N 1
ATOM 725 C CA . PHE A 1 97 ? 7.805 -9.461 2.67 1 97.88 97 PHE A CA 1
ATOM 726 C C . PHE A 1 97 ? 9.164 -8.984 3.18 1 97.88 97 PHE A C 1
ATOM 728 O O . PHE A 1 97 ? 9.359 -7.797 3.426 1 97.88 97 PHE A O 1
ATOM 735 N N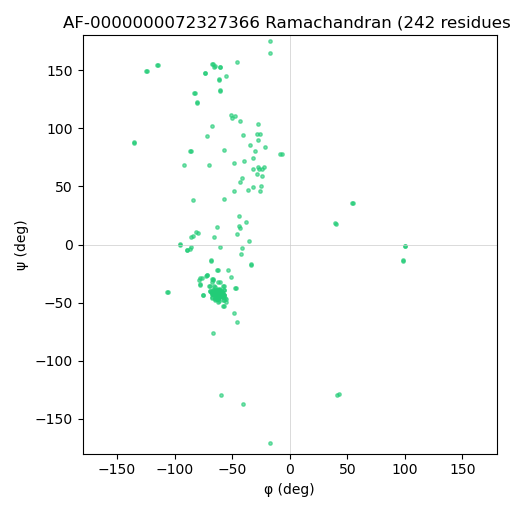 . GLU A 1 98 ? 10.062 -9.93 3.244 1 97.94 98 GLU A N 1
ATOM 736 C CA . GLU A 1 98 ? 11.406 -9.562 3.674 1 97.94 98 GLU A CA 1
ATOM 737 C C . GLU A 1 98 ? 12.086 -8.664 2.645 1 97.94 98 GLU A C 1
ATOM 739 O O . GLU A 1 98 ? 12.789 -7.719 3.006 1 97.94 98 GLU A O 1
ATOM 744 N N . GLU A 1 99 ? 11.914 -9.023 1.418 1 98 99 GLU A N 1
ATOM 745 C CA . GLU A 1 99 ? 12.484 -8.18 0.369 1 98 99 GLU A CA 1
ATOM 746 C C . GLU A 1 99 ? 11.914 -6.766 0.427 1 98 99 GLU A C 1
ATOM 748 O O . GLU A 1 99 ? 12.641 -5.789 0.258 1 98 99 GLU A O 1
ATOM 753 N N . GLU A 1 100 ? 10.625 -6.645 0.679 1 97.19 100 GLU A N 1
ATOM 754 C CA . GLU A 1 100 ? 10 -5.336 0.829 1 97.19 100 GLU A CA 1
ATOM 755 C C . GLU A 1 100 ? 10.602 -4.566 1.999 1 97.19 100 GLU A C 1
ATOM 757 O O . GLU A 1 100 ? 10.875 -3.369 1.884 1 97.19 100 GLU A O 1
ATOM 762 N N . LYS A 1 101 ? 10.875 -5.203 3.047 1 95.56 101 LYS A N 1
ATOM 763 C CA . LYS A 1 101 ? 11.492 -4.574 4.215 1 95.56 101 LYS A CA 1
ATOM 764 C C . LYS A 1 101 ? 12.898 -4.074 3.898 1 95.56 101 LYS A C 1
ATOM 766 O O . LYS A 1 101 ? 13.305 -3.008 4.363 1 95.56 101 LYS A O 1
ATOM 771 N N . ARG A 1 102 ? 13.555 -4.891 3.197 1 95.75 102 ARG A N 1
ATOM 772 C CA . ARG A 1 102 ? 14.93 -4.543 2.848 1 95.75 102 ARG A CA 1
ATOM 773 C C . ARG A 1 102 ? 14.977 -3.295 1.971 1 95.75 102 ARG A C 1
ATOM 775 O O . ARG A 1 102 ? 15.789 -2.396 2.199 1 95.75 102 ARG A O 1
ATOM 782 N N . LEU A 1 103 ? 14.102 -3.277 1.031 1 93.44 103 LEU A N 1
ATOM 783 C CA . LEU A 1 103 ? 14.086 -2.18 0.069 1 93.44 103 LEU A CA 1
ATOM 784 C C . LEU A 1 103 ? 13.438 -0.939 0.668 1 93.44 103 LEU A C 1
ATOM 786 O O . LEU A 1 103 ? 13.82 0.187 0.344 1 93.44 103 LEU A O 1
ATOM 790 N N . PHE A 1 104 ? 12.469 -1.157 1.496 1 92.94 104 PHE A N 1
ATOM 791 C CA . PHE A 1 104 ? 11.695 -0.068 2.082 1 92.94 104 PHE A CA 1
ATOM 792 C C . PHE A 1 104 ? 11.492 -0.295 3.574 1 92.94 104 PHE A C 1
ATOM 794 O O . PHE A 1 104 ? 10.406 -0.711 4 1 92.94 104 PHE A O 1
ATOM 801 N N . PRO A 1 105 ? 12.438 0.167 4.348 1 90.44 105 PRO A N 1
ATOM 802 C CA . PRO A 1 105 ? 12.391 -0.089 5.789 1 90.44 105 PRO A CA 1
ATOM 803 C C . PRO A 1 105 ? 11.164 0.534 6.461 1 90.44 105 PRO A C 1
ATOM 805 O O . PRO A 1 105 ? 10.695 0.033 7.484 1 90.44 105 PRO A O 1
ATOM 808 N N . GLU A 1 106 ? 10.578 1.529 5.855 1 84.19 106 GLU A N 1
ATOM 809 C CA . GLU A 1 106 ? 9.398 2.189 6.406 1 84.19 106 GLU A CA 1
ATOM 810 C C . GLU A 1 106 ? 8.188 1.264 6.375 1 84.19 106 GLU A C 1
ATOM 812 O O . GLU A 1 106 ? 7.203 1.494 7.082 1 84.19 106 GLU A O 1
ATOM 817 N N . SER A 1 107 ? 8.305 0.16 5.629 1 90.19 107 SER A N 1
ATOM 818 C CA . SER A 1 107 ? 7.199 -0.789 5.527 1 90.19 107 SER A CA 1
ATOM 819 C C . SER A 1 107 ? 7.352 -1.927 6.531 1 90.19 107 SER A C 1
ATOM 821 O O . SER A 1 107 ? 6.473 -2.779 6.648 1 90.19 107 SER A O 1
ATOM 823 N N . GLY A 1 108 ? 8.383 -1.878 7.285 1 92.31 108 GLY A N 1
ATOM 824 C CA . GLY A 1 108 ? 8.75 -2.998 8.133 1 92.31 108 GLY A CA 1
ATOM 825 C C . GLY A 1 108 ? 7.668 -3.385 9.117 1 92.31 108 GLY A C 1
ATOM 826 O O . GLY A 1 108 ? 7.371 -4.57 9.289 1 92.31 108 GLY A O 1
ATOM 827 N N . VAL A 1 109 ? 7.07 -2.357 9.719 1 90.5 109 VAL A N 1
ATOM 828 C CA . VAL A 1 109 ? 6.039 -2.629 10.719 1 90.5 109 VAL A CA 1
ATOM 829 C C . VAL A 1 109 ? 4.887 -3.393 10.07 1 90.5 109 VAL A C 1
ATOM 831 O O . VAL A 1 109 ? 4.398 -4.379 10.625 1 90.5 109 VAL A O 1
ATOM 834 N N . PHE A 1 110 ? 4.473 -2.99 8.93 1 91.69 110 PHE A N 1
ATOM 835 C CA . PHE A 1 110 ? 3.383 -3.668 8.242 1 91.69 110 PHE A CA 1
ATOM 836 C C . PHE A 1 110 ? 3.814 -5.055 7.777 1 91.69 110 PHE A C 1
ATOM 838 O O . PHE A 1 110 ? 3.064 -6.023 7.918 1 91.69 110 PHE A O 1
ATOM 845 N N . MET A 1 111 ? 5.043 -5.172 7.258 1 95.44 111 MET A N 1
ATOM 846 C CA . MET A 1 111 ? 5.516 -6.484 6.824 1 95.44 111 MET A CA 1
ATOM 847 C C . MET A 1 111 ? 5.59 -7.449 8 1 95.44 111 MET A C 1
ATOM 849 O O . MET A 1 111 ? 5.207 -8.617 7.879 1 95.44 111 MET A O 1
ATOM 853 N N . ASP A 1 112 ? 6.066 -6.965 9.109 1 93.69 112 ASP A N 1
ATOM 854 C CA . ASP A 1 112 ? 6.121 -7.793 10.312 1 93.69 112 ASP A CA 1
ATOM 855 C C . ASP A 1 112 ? 4.727 -8.266 10.719 1 93.69 112 ASP A C 1
ATOM 857 O O . ASP A 1 112 ? 4.547 -9.422 11.117 1 93.69 112 ASP A O 1
ATOM 861 N N . PHE A 1 113 ? 3.838 -7.426 10.648 1 92.31 113 PHE A N 1
ATOM 862 C CA . PHE A 1 113 ? 2.451 -7.789 10.922 1 92.31 113 PHE A CA 1
ATOM 863 C C . PHE A 1 113 ? 1.993 -8.914 10 1 92.31 113 PHE A C 1
ATOM 865 O O . PHE A 1 113 ? 1.445 -9.914 10.461 1 92.31 113 PHE A O 1
ATOM 872 N N . LEU A 1 114 ? 2.158 -8.758 8.672 1 92.69 114 LEU A N 1
ATOM 873 C CA . LEU A 1 114 ? 1.724 -9.758 7.699 1 92.69 114 LEU A CA 1
ATOM 874 C C . LEU A 1 114 ? 2.4 -11.094 7.957 1 92.69 114 LEU A C 1
ATOM 876 O O . LEU A 1 114 ? 1.772 -12.148 7.828 1 92.69 114 LEU A O 1
ATOM 880 N N . MET A 1 115 ? 3.664 -11.023 8.281 1 93.88 115 MET A N 1
ATOM 881 C CA . MET A 1 115 ? 4.41 -12.25 8.547 1 93.88 115 MET A CA 1
ATOM 882 C C . MET A 1 115 ? 3.906 -12.938 9.812 1 93.88 115 MET A C 1
ATOM 884 O O . MET A 1 115 ? 3.889 -14.164 9.891 1 93.88 115 MET A O 1
ATOM 888 N N . LYS A 1 116 ? 3.432 -12.172 10.688 1 90 116 LYS A N 1
ATOM 889 C CA . LYS A 1 116 ? 2.875 -12.734 11.914 1 90 116 LYS A CA 1
ATOM 890 C C . LYS A 1 116 ? 1.503 -13.352 11.664 1 90 116 LYS A C 1
ATOM 892 O O . LYS A 1 116 ? 1.186 -14.406 12.211 1 90 116 LYS A O 1
ATOM 897 N N . THR A 1 117 ? 0.716 -12.703 10.953 1 82.12 117 THR A N 1
ATOM 898 C CA . THR A 1 117 ? -0.624 -13.188 10.633 1 82.12 117 THR A CA 1
ATOM 899 C C . THR A 1 117 ? -0.557 -14.453 9.781 1 82.12 117 THR A C 1
ATOM 901 O O . THR A 1 117 ? -1.396 -15.344 9.922 1 82.12 117 THR A O 1
ATOM 904 N N . GLY A 1 118 ? 0.221 -14.453 8.805 1 69.06 118 GLY A N 1
ATOM 905 C CA . GLY A 1 118 ? 0.418 -15.648 7.996 1 69.06 118 GLY A CA 1
ATOM 906 C C . GLY A 1 118 ? 0.879 -16.844 8.805 1 69.06 118 GLY A C 1
ATOM 907 O O . GLY A 1 118 ? 0.612 -17.984 8.43 1 69.06 118 GLY A O 1
ATOM 908 N N . LYS A 1 119 ? 1.695 -16.547 9.688 1 61.34 119 LYS A N 1
ATOM 909 C CA . LYS A 1 119 ? 2.154 -17.641 10.555 1 61.34 119 LYS A CA 1
ATOM 910 C C . LYS A 1 119 ? 1.008 -18.188 11.398 1 61.34 119 LYS A C 1
ATOM 912 O O . LYS A 1 119 ? 0.985 -19.391 11.719 1 61.34 119 LYS A O 1
ATOM 917 N N . GLY A 1 120 ? 0.104 -17.422 11.914 1 54.03 120 GLY A N 1
ATOM 918 C CA . GLY A 1 120 ? -0.958 -17.859 12.812 1 54.03 120 GLY A CA 1
ATOM 919 C C . GLY A 1 120 ? -2.084 -18.578 12.094 1 54.03 120 GLY A C 1
ATOM 920 O O . GLY A 1 120 ? -2.99 -19.109 12.734 1 54.03 120 GLY A O 1
ATOM 921 N N . GLY A 1 121 ? -2.48 -18.406 10.875 1 44.97 121 GLY A N 1
ATOM 922 C CA . GLY A 1 121 ? -3.551 -19.219 10.305 1 44.97 121 GLY A CA 1
ATOM 923 C C . GLY A 1 121 ? -3.348 -20.703 10.492 1 44.97 121 GLY A C 1
ATOM 924 O O . GLY A 1 121 ? -4.156 -21.516 10.023 1 44.97 121 GLY A O 1
ATOM 925 N N . LYS A 1 122 ? -2.348 -21.422 10.617 1 35.75 122 LYS A N 1
ATOM 926 C CA . LYS A 1 122 ? -2.383 -22.844 10.914 1 35.75 122 LYS A CA 1
ATOM 927 C C . LYS A 1 122 ? -3.006 -23.109 12.281 1 35.75 122 LYS A C 1
ATOM 929 O O . LYS A 1 122 ? -3.166 -24.266 12.68 1 35.75 122 LYS A O 1
ATOM 934 N N . ARG A 1 123 ? -3.67 -22.484 13.07 1 26.92 123 ARG A N 1
ATOM 935 C CA . ARG A 1 123 ? -4.129 -23.406 14.109 1 26.92 123 ARG A CA 1
ATOM 936 C C . ARG A 1 123 ? -5.203 -24.344 13.578 1 26.92 123 ARG A C 1
ATOM 938 O O . ARG A 1 123 ? -6.086 -23.922 12.828 1 26.92 123 ARG A O 1
ATOM 945 N N . MET B 1 1 ? 58.25 31.406 49.375 1 26.59 1 MET B N 1
ATOM 946 C CA . MET B 1 1 ? 58.281 29.953 49.344 1 26.59 1 MET B CA 1
ATOM 947 C C . MET B 1 1 ? 56.969 29.391 48.875 1 26.59 1 MET B C 1
ATOM 949 O O . MET B 1 1 ? 55.938 29.625 49.5 1 26.59 1 MET B O 1
ATOM 953 N N . MET B 1 2 ? 56.812 29.391 47.469 1 33.09 2 MET B N 1
ATOM 954 C CA . MET B 1 2 ? 55.938 28.984 46.406 1 33.09 2 MET B CA 1
ATOM 955 C C . MET B 1 2 ? 55.5 27.531 46.562 1 33.09 2 MET B C 1
ATOM 957 O O . MET B 1 2 ? 56.344 26.625 46.5 1 33.09 2 MET B O 1
ATOM 961 N N . ASN B 1 3 ? 54.625 27.25 47.594 1 35.25 3 ASN B N 1
ATOM 962 C CA . ASN B 1 3 ? 54.156 25.969 48.094 1 35.25 3 ASN B CA 1
ATOM 963 C C . ASN B 1 3 ? 53.75 25.031 46.969 1 35.25 3 ASN B C 1
ATOM 965 O O . ASN B 1 3 ? 53.469 25.484 45.844 1 35.25 3 ASN B O 1
ATOM 969 N N . PRO B 1 4 ? 53.75 23.672 47.219 1 40.22 4 PRO B N 1
ATOM 970 C CA . PRO B 1 4 ? 53.656 22.469 46.375 1 40.22 4 PRO B CA 1
ATOM 971 C C . PRO B 1 4 ? 52.406 22.453 45.531 1 40.22 4 PRO B C 1
ATOM 973 O O . PRO B 1 4 ? 51.312 22.172 46.031 1 40.22 4 PRO B O 1
ATOM 976 N N . LYS B 1 5 ? 52 23.562 45 1 39.56 5 LYS B N 1
ATOM 977 C CA . LYS B 1 5 ? 50.938 23.516 43.969 1 39.56 5 LYS B CA 1
ATOM 978 C C . LYS B 1 5 ? 51.219 22.422 42.938 1 39.56 5 LYS B C 1
ATOM 980 O O . LYS B 1 5 ? 51.438 22.719 41.781 1 39.56 5 LYS B O 1
ATOM 985 N N . THR B 1 6 ? 52.25 21.641 43.312 1 31.12 6 THR B N 1
ATOM 986 C CA . THR B 1 6 ? 52.625 20.672 42.281 1 31.12 6 THR B CA 1
ATOM 987 C C . THR B 1 6 ? 51.406 19.953 41.75 1 31.12 6 THR B C 1
ATOM 989 O O . THR B 1 6 ? 51.312 19.656 40.562 1 31.12 6 THR B O 1
ATOM 992 N N . LEU B 1 7 ? 50.75 19.297 42.75 1 28.97 7 LEU B N 1
ATOM 993 C CA . LEU B 1 7 ? 50.438 17.922 42.375 1 28.97 7 LEU B CA 1
ATOM 994 C C . LEU B 1 7 ? 49.562 17.875 41.125 1 28.97 7 LEU B C 1
ATOM 996 O O . LEU B 1 7 ? 49.938 17.203 40.156 1 28.97 7 LEU B O 1
ATOM 1000 N N . SER B 1 8 ? 48.281 17.016 41.156 1 31.09 8 SER B N 1
ATOM 1001 C CA . SER B 1 8 ? 47.75 15.828 40.469 1 31.09 8 SER B CA 1
ATOM 1002 C C . SER B 1 8 ? 46.938 16.219 39.25 1 31.09 8 SER B C 1
ATOM 1004 O O . SER B 1 8 ? 45.906 16.875 39.344 1 31.09 8 SER B O 1
ATOM 1006 N N . ARG B 1 9 ? 47.531 16.719 38.25 1 34.06 9 ARG B N 1
ATOM 1007 C CA . ARG B 1 9 ? 47.031 16.656 36.906 1 34.06 9 ARG B CA 1
ATOM 1008 C C . ARG B 1 9 ? 46.312 15.328 36.625 1 34.06 9 ARG B C 1
ATOM 1010 O O . ARG B 1 9 ? 46.344 14.805 35.531 1 34.06 9 ARG B O 1
ATOM 1017 N N . LEU B 1 10 ? 46.219 14.531 37.594 1 30.62 10 LEU B N 1
ATOM 1018 C CA . LEU B 1 10 ? 45.75 13.203 37.219 1 30.62 10 LEU B CA 1
ATOM 1019 C C . LEU B 1 10 ? 44.625 13.305 36.188 1 30.62 10 LEU B C 1
ATOM 1021 O O . LEU B 1 10 ? 44.219 14.406 35.812 1 30.62 10 LEU B O 1
ATOM 1025 N N . SER B 1 11 ? 43.5 12.398 36.406 1 28.94 11 SER B N 1
ATOM 1026 C CA . SER B 1 11 ? 42.688 11.375 35.781 1 28.94 11 SER B CA 1
ATOM 1027 C C . SER B 1 11 ? 41.562 12.008 34.938 1 28.94 11 SER B C 1
ATOM 1029 O O . SER B 1 11 ? 40.562 12.469 35.5 1 28.94 11 SER B O 1
ATOM 1031 N N . LEU B 1 12 ? 41.844 13.062 34.281 1 30.52 12 LEU B N 1
ATOM 1032 C CA . LEU B 1 12 ? 40.75 13.242 33.312 1 30.52 12 LEU B CA 1
ATOM 1033 C C . LEU B 1 12 ? 40.188 11.898 32.875 1 30.52 12 LEU B C 1
ATOM 1035 O O . LEU B 1 12 ? 40.875 11.141 32.188 1 30.52 12 LEU B O 1
ATOM 1039 N N . CYS B 1 13 ? 39.594 11.109 33.688 1 28.48 13 CYS B N 1
ATOM 1040 C CA . CYS B 1 13 ? 38.719 9.945 33.719 1 28.48 13 CYS B CA 1
ATOM 1041 C C . CYS B 1 13 ? 38.031 9.734 32.375 1 28.48 13 CYS B C 1
ATOM 1043 O O . CYS B 1 13 ? 37.969 10.656 31.562 1 28.48 13 CYS B O 1
ATOM 1045 N N . ALA B 1 14 ? 37.438 8.43 32.219 1 27.81 14 ALA B N 1
ATOM 1046 C CA . ALA B 1 14 ? 36.688 7.379 31.5 1 27.81 14 ALA B CA 1
ATOM 1047 C C . ALA B 1 14 ? 35.469 7.938 30.828 1 27.81 14 ALA B C 1
ATOM 1049 O O . ALA B 1 14 ? 34.375 8 31.438 1 27.81 14 ALA B O 1
ATOM 1050 N N . ALA B 1 15 ? 35.438 9.125 30.531 1 28.3 15 ALA B N 1
ATOM 1051 C CA . ALA B 1 15 ? 34.156 9.352 29.844 1 28.3 15 ALA B CA 1
ATOM 1052 C C . ALA B 1 15 ? 33.812 8.195 28.906 1 28.3 15 ALA B C 1
ATOM 1054 O O . ALA B 1 15 ? 34.531 7.961 27.922 1 28.3 15 ALA B O 1
ATOM 1055 N N . VAL B 1 16 ? 33.438 7.043 29.484 1 28.94 16 VAL B N 1
ATOM 1056 C CA . VAL B 1 16 ? 32.625 5.945 28.938 1 28.94 16 VAL B CA 1
ATOM 1057 C C . VAL B 1 16 ? 31.781 6.449 27.766 1 28.94 16 VAL B C 1
ATOM 1059 O O . VAL B 1 16 ? 30.984 7.379 27.922 1 28.94 16 VAL B O 1
ATOM 1062 N N . LEU B 1 17 ? 32.344 6.488 26.594 1 28.86 17 LEU B N 1
ATOM 1063 C CA . LEU B 1 17 ? 31.625 6.281 25.328 1 28.86 17 LEU B CA 1
ATOM 1064 C C . LEU B 1 17 ? 30.375 5.449 25.531 1 28.86 17 LEU B C 1
ATOM 1066 O O . LEU B 1 17 ? 30.453 4.238 25.766 1 28.86 17 LEU B O 1
ATOM 1070 N N . ALA B 1 18 ? 29.5 5.75 26.469 1 29.94 18 ALA B N 1
ATOM 1071 C CA . ALA B 1 18 ? 28.125 5.238 26.391 1 29.94 18 ALA B CA 1
ATOM 1072 C C . ALA B 1 18 ? 27.672 5.09 24.953 1 29.94 18 ALA B C 1
ATOM 1074 O O . ALA B 1 18 ? 27.344 6.082 24.297 1 29.94 18 ALA B O 1
ATOM 1075 N N . LEU B 1 19 ? 28.5 4.461 24.172 1 30.89 19 LEU B N 1
ATOM 1076 C CA . LEU B 1 19 ? 27.75 4.02 23 1 30.89 19 LEU B CA 1
ATOM 1077 C C . LEU B 1 19 ? 26.391 3.451 23.391 1 30.89 19 LEU B C 1
ATOM 1079 O O . LEU B 1 19 ? 26.328 2.377 24 1 30.89 19 LEU B O 1
ATOM 1083 N N . THR B 1 20 ? 25.562 4.223 24.172 1 31.84 20 THR B N 1
ATOM 1084 C CA . THR B 1 20 ? 24.172 3.801 24.203 1 31.84 20 THR B CA 1
ATOM 1085 C C . THR B 1 20 ? 23.828 3.002 22.953 1 31.84 20 THR B C 1
ATOM 1087 O O . THR B 1 20 ? 23.969 3.496 21.828 1 31.84 20 THR B O 1
ATOM 1090 N N . ALA B 1 21 ? 24.422 1.873 22.781 1 32.53 21 ALA B N 1
ATOM 1091 C CA . ALA B 1 21 ? 23.859 0.85 21.891 1 32.53 21 ALA B CA 1
ATOM 1092 C C . ALA B 1 21 ? 22.344 0.972 21.797 1 32.53 21 ALA B C 1
ATOM 1094 O O . ALA B 1 21 ? 21.672 1.128 22.812 1 32.53 21 ALA B O 1
ATOM 1095 N N . CYS B 1 22 ? 21.812 1.498 20.734 1 34.97 22 CYS B N 1
ATOM 1096 C CA . CYS B 1 22 ? 20.516 1.381 20.062 1 34.97 22 CYS B CA 1
ATOM 1097 C C . CYS B 1 22 ? 19.875 0.028 20.359 1 34.97 22 CYS B C 1
ATOM 1099 O O . CYS B 1 22 ? 20.312 -0.994 19.812 1 34.97 22 CYS B O 1
ATOM 1101 N N . GLY B 1 23 ? 19.828 -0.481 21.625 1 32.16 23 GLY B N 1
ATOM 1102 C CA . GLY B 1 23 ? 19.109 -1.667 22.062 1 32.16 23 GLY B CA 1
ATOM 1103 C C . GLY B 1 23 ? 18.047 -2.121 21.062 1 32.16 23 GLY B C 1
ATOM 1104 O O . GLY B 1 23 ? 17.75 -1.41 20.109 1 32.16 23 GLY B O 1
ATOM 1105 N N . GLY B 1 24 ? 17.391 -3.35 21.406 1 35.72 24 GLY B N 1
ATOM 1106 C CA . GLY B 1 24 ? 16.266 -4.113 20.906 1 35.72 24 GLY B CA 1
ATOM 1107 C C . GLY B 1 24 ? 15.078 -3.244 20.531 1 35.72 24 GLY B C 1
ATOM 1108 O O . GLY B 1 24 ? 13.945 -3.514 20.953 1 35.72 24 GLY B O 1
ATOM 1109 N N . ASN B 1 25 ? 15.039 -1.961 20.688 1 35.56 25 ASN B N 1
ATOM 1110 C CA . ASN B 1 25 ? 14.031 -0.91 20.641 1 35.56 25 ASN B CA 1
ATOM 1111 C C . ASN B 1 25 ? 13.055 -1.126 19.484 1 35.56 25 ASN B C 1
ATOM 1113 O O . ASN B 1 25 ? 13.477 -1.317 18.344 1 35.56 25 ASN B O 1
ATOM 1117 N N . GLY B 1 26 ? 11.992 -1.717 19.656 1 40.66 26 GLY B N 1
ATOM 1118 C CA . GLY B 1 26 ? 10.891 -1.525 18.734 1 40.66 26 GLY B CA 1
ATOM 1119 C C . GLY B 1 26 ? 10.953 -0.204 17.984 1 40.66 26 GLY B C 1
ATOM 1120 O O . GLY B 1 26 ? 10.914 0.862 18.609 1 40.66 26 GLY B O 1
ATOM 1121 N N . GLN B 1 27 ? 11.93 0.123 17.25 1 45.66 27 GLN B N 1
ATOM 1122 C CA . GLN B 1 27 ? 12.062 1.327 16.438 1 45.66 27 GLN B CA 1
ATOM 1123 C C . GLN B 1 27 ? 10.758 2.117 16.406 1 45.66 27 GLN B C 1
ATOM 1125 O O . GLN B 1 27 ? 9.727 1.607 15.953 1 45.66 27 GLN B O 1
ATOM 1130 N N . LYS B 1 28 ? 10.461 2.865 17.484 1 55.19 28 LYS B N 1
ATOM 1131 C CA . LYS B 1 28 ? 9.312 3.766 17.516 1 55.19 28 LYS B CA 1
ATOM 1132 C C . LYS B 1 28 ? 8.938 4.223 16.109 1 55.19 28 LYS B C 1
ATOM 1134 O O . LYS B 1 28 ? 9.766 4.785 15.398 1 55.19 28 LYS B O 1
ATOM 1139 N N . SER B 1 29 ? 8.07 3.564 15.578 1 69.12 29 SER B N 1
ATOM 1140 C CA . SER B 1 29 ? 7.605 3.916 14.242 1 69.12 29 SER B CA 1
ATOM 1141 C C . SER B 1 29 ? 7.309 5.406 14.133 1 69.12 29 SER B C 1
ATOM 1143 O O . SER B 1 29 ? 6.703 5.992 15.039 1 69.12 29 SER B O 1
ATOM 1145 N N . LEU B 1 30 ? 8.109 6.129 13.391 1 83.44 30 LEU B N 1
ATOM 1146 C CA . LEU B 1 30 ? 7.809 7.508 13.016 1 83.44 30 LEU B CA 1
ATOM 1147 C C . LEU B 1 30 ? 6.309 7.707 12.836 1 83.44 30 LEU B C 1
ATOM 1149 O O . LEU B 1 30 ? 5.793 8.805 13.062 1 83.44 30 LEU B O 1
ATOM 1153 N N . TYR B 1 31 ? 5.641 6.574 12.703 1 93.19 31 TYR B N 1
ATOM 1154 C CA . TYR B 1 31 ? 4.223 6.637 12.383 1 93.19 31 TYR B CA 1
ATOM 1155 C C . TYR B 1 31 ? 3.396 5.863 13.406 1 93.19 31 TYR B C 1
ATOM 1157 O O . TYR B 1 31 ? 3.914 4.98 14.094 1 93.19 31 TYR B O 1
ATOM 1165 N N . TYR B 1 32 ? 2.203 6.316 13.617 1 94 32 TYR B N 1
ATOM 1166 C CA . TYR B 1 32 ? 1.238 5.57 14.422 1 94 32 TYR B CA 1
ATOM 1167 C C . TYR B 1 32 ? 0.58 4.469 13.602 1 94 32 TYR B C 1
ATOM 1169 O O . TYR B 1 32 ? -0.115 4.746 12.617 1 94 32 TYR B O 1
ATOM 1177 N N . TYR B 1 33 ? 0.7 3.221 14.07 1 93.5 33 TYR B N 1
ATOM 1178 C CA . TYR B 1 33 ? 0.11 2.125 13.305 1 93.5 33 TYR B CA 1
ATOM 1179 C C . TYR B 1 33 ? -1.146 1.601 13.992 1 93.5 33 TYR B C 1
ATOM 1181 O O . TYR B 1 33 ? -2.133 1.271 13.328 1 93.5 33 TYR B O 1
ATOM 1189 N N . GLY B 1 34 ? -0.999 1.541 15.234 1 92 34 GLY B N 1
ATOM 1190 C CA . GLY B 1 34 ? -2.166 1.057 15.953 1 92 34 GLY B CA 1
ATOM 1191 C C . GLY B 1 34 ? -2.855 -0.103 15.258 1 92 34 GLY B C 1
ATOM 1192 O O . GLY B 1 34 ? -2.205 -1.078 14.875 1 92 34 GLY B O 1
ATOM 1193 N N . GLY B 1 35 ? -4.199 -0.05 15.047 1 89.88 35 GLY B N 1
ATOM 1194 C CA . GLY B 1 35 ? -5 -1.102 14.438 1 89.88 35 GLY B CA 1
ATOM 1195 C C . GLY B 1 35 ? -4.996 -1.052 12.922 1 89.88 35 GLY B C 1
ATOM 1196 O O . GLY B 1 35 ? -5.617 -1.894 12.266 1 89.88 35 GLY B O 1
ATOM 1197 N N . TYR B 1 36 ? -4.23 -0.236 12.344 1 93.44 36 TYR B N 1
ATOM 1198 C CA . TYR B 1 36 ? -4.27 -0.004 10.906 1 93.44 36 TYR B CA 1
ATOM 1199 C C . TYR B 1 36 ? -3.895 -1.268 10.141 1 93.44 36 TYR B C 1
ATOM 1201 O O . TYR B 1 36 ? -4.602 -1.669 9.211 1 93.44 36 TYR B O 1
ATOM 1209 N N . PRO B 1 37 ? -2.818 -1.957 10.523 1 91.06 37 PRO B N 1
ATOM 1210 C CA . PRO B 1 37 ? -2.469 -3.148 9.75 1 91.06 37 PRO B CA 1
ATOM 1211 C C . PRO B 1 37 ? -3.602 -4.172 9.703 1 91.06 37 PRO B C 1
ATOM 1213 O O . PRO B 1 37 ? -3.854 -4.77 8.648 1 91.06 37 PRO B O 1
ATOM 1216 N N . ASP B 1 38 ? -4.352 -4.309 10.766 1 88.5 38 ASP B N 1
ATOM 1217 C CA . ASP B 1 38 ? -5.488 -5.223 10.812 1 88.5 38 ASP B CA 1
ATOM 1218 C C . ASP B 1 38 ? -6.598 -4.766 9.867 1 88.5 38 ASP B C 1
ATOM 1220 O O . ASP B 1 38 ? -7.172 -5.578 9.141 1 88.5 38 ASP B O 1
ATOM 1224 N N . THR B 1 39 ? -6.828 -3.475 9.898 1 87.81 39 THR B N 1
ATOM 1225 C CA . THR B 1 39 ? -7.895 -2.916 9.07 1 87.81 39 THR B CA 1
ATOM 1226 C C . THR B 1 39 ? -7.586 -3.102 7.59 1 87.81 39 THR B C 1
ATOM 1228 O O . THR B 1 39 ? -8.461 -3.49 6.812 1 87.81 39 THR B O 1
ATOM 1231 N N . VAL B 1 40 ? -6.344 -2.84 7.211 1 87.56 40 VAL B N 1
ATOM 1232 C CA . VAL B 1 40 ? -5.926 -2.998 5.824 1 87.56 40 VAL B CA 1
ATOM 1233 C C . VAL B 1 40 ? -6.031 -4.465 5.418 1 87.56 40 VAL B C 1
ATOM 1235 O O . VAL B 1 40 ? -6.551 -4.785 4.344 1 87.56 40 VAL B O 1
ATOM 1238 N N . TYR B 1 41 ? -5.551 -5.297 6.258 1 84.12 41 TYR B N 1
ATOM 1239 C CA . TYR B 1 41 ? -5.551 -6.73 5.973 1 84.12 41 TYR B CA 1
ATOM 1240 C C . TYR B 1 41 ? -6.977 -7.25 5.809 1 84.12 41 TYR B C 1
ATOM 1242 O O . TYR B 1 41 ? -7.242 -8.078 4.934 1 84.12 41 TYR B O 1
ATOM 1250 N N . GLU B 1 42 ? -7.926 -6.84 6.539 1 81.44 42 GLU B N 1
ATOM 1251 C CA . GLU B 1 42 ? -9.336 -7.203 6.395 1 81.44 42 GLU B CA 1
ATOM 1252 C C . GLU B 1 42 ? -9.875 -6.77 5.035 1 81.44 42 GLU B C 1
ATOM 1254 O O . GLU B 1 42 ? -10.648 -7.5 4.406 1 81.44 42 GLU B O 1
ATOM 1259 N N . GLY B 1 43 ? -9.445 -5.617 4.66 1 76.69 43 GLY B N 1
ATOM 1260 C CA . GLY B 1 43 ? -9.883 -5.09 3.377 1 76.69 43 GLY B CA 1
ATOM 1261 C C . GLY B 1 43 ? -9.352 -5.879 2.197 1 76.69 43 GLY B C 1
ATOM 1262 O O . GLY B 1 43 ? -10.023 -6.012 1.175 1 76.69 43 GLY B O 1
ATOM 1263 N N . LEU B 1 44 ? -8.188 -6.402 2.385 1 75.62 44 LEU B N 1
ATOM 1264 C CA . LEU B 1 44 ? -7.551 -7.152 1.31 1 75.62 44 LEU B CA 1
ATOM 1265 C C . LEU B 1 44 ? -8.148 -8.547 1.189 1 75.62 44 LEU B C 1
ATOM 1267 O O . LEU B 1 44 ? -8.141 -9.141 0.11 1 75.62 44 LEU B O 1
ATOM 1271 N N . LYS B 1 45 ? -8.633 -9.102 2.238 1 69 45 LYS B N 1
ATOM 1272 C CA . LYS B 1 45 ? -9.211 -10.445 2.227 1 69 45 LYS B CA 1
ATOM 1273 C C . LYS B 1 45 ? -10.648 -10.414 1.721 1 69 45 LYS B C 1
ATOM 1275 O O . LYS B 1 45 ? -11.219 -11.453 1.383 1 69 45 LYS B O 1
ATOM 1280 N N . ASN B 1 46 ? -11.031 -9.352 1.218 1 60.41 46 ASN B N 1
ATOM 1281 C CA . ASN B 1 46 ? -12.414 -9.211 0.765 1 60.41 46 ASN B CA 1
ATOM 1282 C C . ASN B 1 46 ? -13.391 -9.883 1.728 1 60.41 46 ASN B C 1
ATOM 1284 O O . ASN B 1 46 ? -14.352 -10.523 1.298 1 60.41 46 ASN B O 1
ATOM 1288 N N . ASP B 1 47 ? -12.906 -10.094 2.852 1 56.88 47 ASP B N 1
ATOM 1289 C CA . ASP B 1 47 ? -13.93 -10.648 3.732 1 56.88 47 ASP B CA 1
ATOM 1290 C C . ASP B 1 47 ? -15.094 -9.68 3.895 1 56.88 47 ASP B C 1
AT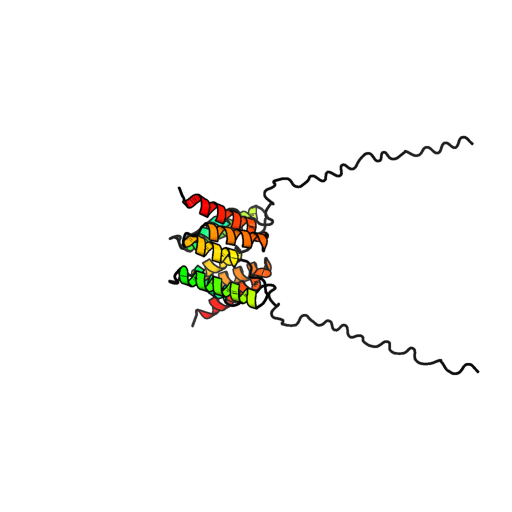OM 1292 O O . ASP B 1 47 ? -14.984 -8.5 3.541 1 56.88 47 ASP B O 1
ATOM 1296 N N . ASP B 1 48 ? -16.188 -10.297 4.16 1 56.09 48 ASP B N 1
ATOM 1297 C CA . ASP B 1 48 ? -17.562 -9.828 4.305 1 56.09 48 ASP B CA 1
ATOM 1298 C C . ASP B 1 48 ? -17.625 -8.547 5.141 1 56.09 48 ASP B C 1
ATOM 1300 O O . ASP B 1 48 ? -18.688 -8.211 5.688 1 56.09 48 ASP B O 1
ATOM 1304 N N . THR B 1 49 ? -16.406 -7.953 5.266 1 66.5 49 THR B N 1
ATOM 1305 C CA . THR B 1 49 ? -16.703 -6.754 6.047 1 66.5 49 THR B CA 1
ATOM 1306 C C . THR B 1 49 ? -17.203 -5.633 5.152 1 66.5 49 THR B C 1
ATOM 1308 O O . THR B 1 49 ? -16.641 -5.379 4.082 1 66.5 49 THR B O 1
ATOM 1311 N N . SER B 1 50 ? -18.312 -4.992 5.5 1 80.12 50 SER B N 1
ATOM 1312 C CA . SER B 1 50 ? -18.953 -3.922 4.746 1 80.12 50 SER B CA 1
ATOM 1313 C C . SER B 1 50 ? -18.047 -2.711 4.605 1 80.12 50 SER B C 1
ATOM 1315 O O . SER B 1 50 ? -17.188 -2.471 5.465 1 80.12 50 SER B O 1
ATOM 1317 N N . LEU B 1 51 ? -18.047 -2.084 3.539 1 84.62 51 LEU B N 1
ATOM 1318 C CA . LEU B 1 51 ? -17.328 -0.845 3.256 1 84.62 51 LEU B CA 1
ATOM 1319 C C . LEU B 1 51 ? -17.531 0.164 4.383 1 84.62 51 LEU B C 1
ATOM 1321 O O . LEU B 1 51 ? -16.594 0.894 4.734 1 84.62 51 LEU B O 1
ATOM 1325 N N . GLY B 1 52 ? -18.719 0.178 4.91 1 88.81 52 GLY B N 1
ATOM 1326 C CA . GLY B 1 52 ? -19 1.097 6 1 88.81 52 GLY B CA 1
ATOM 1327 C C . GLY B 1 52 ? -18.188 0.809 7.25 1 88.81 52 GLY B C 1
ATOM 1328 O O . GLY B 1 52 ? -17.641 1.725 7.863 1 88.81 52 GLY B O 1
ATOM 1329 N N . LYS B 1 53 ? -18.125 -0.41 7.605 1 91.44 53 LYS B N 1
ATOM 1330 C CA . LYS B 1 53 ? -17.359 -0.79 8.797 1 91.44 53 LYS B CA 1
ATOM 1331 C C . LYS B 1 53 ? -15.867 -0.505 8.609 1 91.44 53 LYS B C 1
ATOM 1333 O O . LYS B 1 53 ? -15.203 -0.026 9.523 1 91.44 53 LYS B O 1
ATOM 1338 N N . GLN B 1 54 ? -15.422 -0.768 7.52 1 91.44 54 GLN B N 1
ATOM 1339 C CA . GLN B 1 54 ? -14.016 -0.512 7.219 1 91.44 54 GLN B CA 1
ATOM 1340 C C . GLN B 1 54 ? -13.711 0.982 7.266 1 91.44 54 GLN B C 1
ATOM 1342 O O . GLN B 1 54 ? -12.672 1.391 7.781 1 91.44 54 GLN B O 1
ATOM 1347 N N . THR B 1 55 ? -14.586 1.746 6.699 1 93.81 55 THR B N 1
ATOM 1348 C CA . THR B 1 55 ? -14.414 3.195 6.738 1 93.81 55 THR B CA 1
ATOM 1349 C C . THR B 1 55 ? -14.398 3.701 8.18 1 93.81 55 THR B C 1
ATOM 1351 O O . THR B 1 55 ? -13.562 4.535 8.539 1 93.81 55 THR B O 1
ATOM 1354 N N . GLU B 1 56 ? -15.289 3.16 8.984 1 94.56 56 GLU B N 1
ATOM 1355 C CA . GLU B 1 56 ? -15.352 3.539 10.391 1 94.56 56 GLU B CA 1
ATOM 1356 C C . GLU B 1 56 ? -14.055 3.182 11.117 1 94.56 56 GLU B C 1
ATOM 1358 O O . GLU B 1 56 ? -13.555 3.963 11.93 1 94.56 56 GLU B O 1
ATOM 1363 N N . LYS B 1 57 ? -13.562 2.061 10.844 1 94.62 57 LYS B N 1
ATOM 1364 C CA . LYS B 1 57 ? -12.297 1.644 11.453 1 94.62 57 LYS B CA 1
ATOM 1365 C C . LYS B 1 57 ? -11.164 2.592 11.07 1 94.62 57 LYS B C 1
ATOM 1367 O O . LYS B 1 57 ? -10.32 2.922 11.906 1 94.62 57 LYS B O 1
ATOM 1372 N N . MET B 1 58 ? -11.148 3.021 9.805 1 96.19 58 MET B N 1
ATOM 1373 C CA . MET B 1 58 ? -10.109 3.949 9.367 1 96.19 58 MET B CA 1
ATOM 1374 C C . MET B 1 58 ? -10.266 5.305 10.055 1 96.19 58 MET B C 1
ATOM 1376 O O . MET B 1 58 ? -9.273 5.93 10.438 1 96.19 58 MET B O 1
ATOM 1380 N N . GLU B 1 59 ? -11.469 5.762 10.219 1 96.5 59 GLU B N 1
ATOM 1381 C CA . GLU B 1 59 ? -11.719 7.027 10.906 1 96.5 59 GLU B CA 1
ATOM 1382 C C . GLU B 1 59 ? -11.258 6.965 12.359 1 96.5 59 GLU B C 1
ATOM 1384 O O . GLU B 1 59 ? -10.617 7.898 12.852 1 96.5 59 GLU B O 1
ATOM 1389 N N . LYS B 1 60 ? -11.594 5.891 12.945 1 97 60 LYS B N 1
ATOM 1390 C CA . LYS B 1 60 ? -11.133 5.695 14.32 1 97 60 LYS B CA 1
ATOM 1391 C C . LYS B 1 60 ? -9.609 5.691 14.391 1 97 60 LYS B C 1
ATOM 1393 O O . LYS B 1 60 ? -9.031 6.277 15.312 1 97 60 LYS B O 1
ATOM 1398 N N . TYR B 1 61 ? -9 5.07 13.508 1 97.56 61 TYR B N 1
ATOM 1399 C CA . TYR B 1 61 ? -7.543 5.023 13.414 1 97.56 61 TYR B CA 1
ATOM 1400 C C . TYR B 1 61 ? -6.953 6.43 13.359 1 97.56 61 TYR B C 1
ATOM 1402 O O . TYR B 1 61 ? -6.004 6.742 14.078 1 97.56 61 TYR B O 1
ATOM 1410 N N . PHE B 1 62 ? -7.52 7.27 12.523 1 97.62 62 PHE B N 1
ATOM 1411 C CA . PHE B 1 62 ? -6.961 8.609 12.359 1 97.62 62 PHE B CA 1
ATOM 1412 C C . PHE B 1 62 ? -7.176 9.438 13.625 1 97.62 62 PHE B C 1
ATOM 1414 O O . PHE B 1 62 ? -6.332 10.266 13.984 1 97.62 62 PHE B O 1
ATOM 1421 N N . VAL B 1 63 ? -8.312 9.25 14.305 1 97.56 63 VAL B N 1
ATOM 1422 C CA . VAL B 1 63 ? -8.562 9.922 15.578 1 97.56 63 VAL B CA 1
ATOM 1423 C C . VAL B 1 63 ? -7.508 9.5 16.594 1 97.56 63 VAL B C 1
ATOM 1425 O O . VAL B 1 63 ? -6.941 10.344 17.297 1 97.56 63 VAL B O 1
ATOM 1428 N N . GLU B 1 64 ? -7.211 8.227 16.641 1 97.5 64 GLU B N 1
ATOM 1429 C CA . GLU B 1 64 ? -6.23 7.707 17.578 1 97.5 64 GLU B CA 1
ATOM 1430 C C . GLU B 1 64 ? -4.832 8.242 17.281 1 97.5 64 GLU B C 1
ATOM 1432 O O . GLU B 1 64 ? -4.086 8.594 18.188 1 97.5 64 GLU B O 1
ATOM 1437 N N . ALA B 1 65 ? -4.531 8.242 16 1 97.06 65 ALA B N 1
ATOM 1438 C CA . ALA B 1 65 ? -3.244 8.805 15.617 1 97.06 65 ALA B CA 1
ATOM 1439 C C . ALA B 1 65 ? -3.123 10.258 16.078 1 97.06 65 ALA B C 1
ATOM 1441 O O . ALA B 1 65 ? -2.08 10.672 16.594 1 97.06 65 ALA B O 1
ATOM 1442 N N . GLY B 1 66 ? -4.168 11.031 15.797 1 96.31 66 GLY B N 1
ATOM 1443 C CA . GLY B 1 66 ? -4.195 12.414 16.25 1 96.31 66 GLY B CA 1
ATOM 1444 C C . GLY B 1 66 ? -4.051 12.547 17.766 1 96.31 66 GLY B C 1
ATOM 1445 O O . GLY B 1 66 ? -3.312 13.406 18.234 1 96.31 66 GLY B O 1
ATOM 1446 N N . ASN B 1 67 ? -4.746 11.719 18.5 1 97.06 67 ASN B N 1
ATOM 1447 C CA . ASN B 1 67 ? -4.684 11.742 19.953 1 97.06 67 ASN B CA 1
ATOM 1448 C C . ASN B 1 67 ? -3.273 11.461 20.469 1 97.06 67 ASN B C 1
ATOM 1450 O O . ASN B 1 67 ? -2.855 12 21.484 1 97.06 67 ASN B O 1
ATOM 1454 N N . LYS B 1 68 ? -2.566 10.664 19.734 1 95.62 68 LYS B N 1
ATOM 1455 C CA . LYS B 1 68 ? -1.199 10.297 20.078 1 95.62 68 LYS B CA 1
ATOM 1456 C C . LYS B 1 68 ? -0.2 11.32 19.547 1 95.62 68 LYS B C 1
ATOM 1458 O O . LYS B 1 68 ? 0.997 11.234 19.828 1 95.62 68 LYS B O 1
ATOM 1463 N N . LYS B 1 69 ? -0.745 12.281 18.828 1 95.88 69 LYS B N 1
ATOM 1464 C CA . LYS B 1 69 ? 0.071 13.328 18.219 1 95.88 69 LYS B CA 1
ATOM 1465 C C . LYS B 1 69 ? 1.161 12.719 17.344 1 95.88 69 LYS B C 1
ATOM 1467 O O . LYS B 1 69 ? 2.314 13.156 17.375 1 95.88 69 LYS B O 1
ATOM 1472 N N . MET B 1 70 ? 0.818 11.672 16.719 1 95.12 70 MET B N 1
ATOM 1473 C CA . MET B 1 70 ? 1.705 11 15.773 1 95.12 70 MET B CA 1
ATOM 1474 C C . MET B 1 70 ? 1.135 11.062 14.359 1 95.12 70 MET B C 1
ATOM 1476 O O . MET B 1 70 ? -0.08 11.164 14.18 1 95.12 70 MET B O 1
ATOM 1480 N N . ASN B 1 71 ? 2.041 10.984 13.43 1 93.94 71 ASN B N 1
ATOM 1481 C CA . ASN B 1 71 ? 1.599 10.938 12.039 1 93.94 71 ASN B CA 1
ATOM 1482 C C . ASN B 1 71 ? 0.996 9.578 11.688 1 93.94 71 ASN B C 1
ATOM 1484 O O . ASN B 1 71 ? 1.435 8.547 12.195 1 93.94 71 ASN B O 1
ATOM 1488 N N . ALA B 1 72 ? 0.017 9.656 10.781 1 95.25 72 ALA B N 1
ATOM 1489 C CA . ALA B 1 72 ? -0.556 8.414 10.258 1 95.25 72 ALA B CA 1
ATOM 1490 C C . ALA B 1 72 ? 0.476 7.633 9.453 1 95.25 72 ALA B C 1
ATOM 1492 O O . ALA B 1 72 ? 1.395 8.219 8.875 1 95.25 72 ALA B O 1
ATOM 1493 N N . ALA B 1 73 ? 0.338 6.359 9.383 1 94.69 73 ALA B N 1
ATOM 1494 C CA . ALA B 1 73 ? 1.232 5.473 8.641 1 94.69 73 ALA B CA 1
ATOM 1495 C C . ALA B 1 73 ? 1.135 5.73 7.141 1 94.69 73 ALA B C 1
ATOM 1497 O O . ALA B 1 73 ? 0.091 6.16 6.641 1 94.69 73 ALA B O 1
ATOM 1498 N N . PRO B 1 74 ? 2.209 5.387 6.457 1 93.12 74 PRO B N 1
ATOM 1499 C CA . PRO B 1 74 ? 2.109 5.445 4.996 1 93.12 74 PRO B CA 1
ATOM 1500 C C . PRO B 1 74 ? 1.026 4.523 4.445 1 93.12 74 PRO B C 1
ATOM 1502 O O . PRO B 1 74 ? 0.901 3.377 4.883 1 93.12 74 PRO B O 1
ATOM 1505 N N . GLY B 1 75 ? 0.271 5.102 3.584 1 93.88 75 GLY B N 1
ATOM 1506 C CA . GLY B 1 75 ? -0.758 4.301 2.938 1 93.88 75 GLY B CA 1
ATOM 1507 C C . GLY B 1 75 ? -2.127 4.465 3.572 1 93.88 75 GLY B C 1
ATOM 1508 O O . GLY B 1 75 ? -3.146 4.164 2.949 1 93.88 75 GLY B O 1
ATOM 1509 N N . ALA B 1 76 ? -2.174 5.059 4.77 1 96.25 76 ALA B N 1
ATOM 1510 C CA . ALA B 1 76 ? -3.447 5.109 5.48 1 96.25 76 ALA B CA 1
ATOM 1511 C C . ALA B 1 76 ? -4.449 6.004 4.758 1 96.25 76 ALA B C 1
ATOM 1513 O O . ALA B 1 76 ? -5.605 5.621 4.559 1 96.25 76 ALA B O 1
ATOM 1514 N N . HIS B 1 77 ? -4 7.156 4.359 1 97.38 77 HIS B N 1
ATOM 1515 C CA . HIS B 1 77 ? -4.898 8.039 3.623 1 97.38 77 HIS B CA 1
ATOM 1516 C C . HIS B 1 77 ? -5.289 7.43 2.279 1 97.38 77 HIS B C 1
ATOM 1518 O O . HIS B 1 77 ? -6.422 7.609 1.819 1 97.38 77 HIS B O 1
ATOM 1524 N N . ALA B 1 78 ? -4.328 6.73 1.642 1 95.5 78 ALA B N 1
ATOM 1525 C CA . ALA B 1 78 ? -4.66 6.031 0.405 1 95.5 78 ALA B CA 1
ATOM 1526 C C . ALA B 1 78 ? -5.758 4.996 0.64 1 95.5 78 ALA B C 1
ATOM 1528 O O . ALA B 1 78 ? -6.695 4.883 -0.154 1 95.5 78 ALA B O 1
ATOM 1529 N N . HIS B 1 79 ? -5.609 4.246 1.732 1 93.69 79 HIS B N 1
ATOM 1530 C CA . HIS B 1 79 ? -6.594 3.215 2.039 1 93.69 79 HIS B CA 1
ATOM 1531 C C . HIS B 1 79 ? -7.973 3.818 2.264 1 93.69 79 HIS B C 1
ATOM 1533 O O . HIS B 1 79 ? -8.961 3.348 1.695 1 93.69 79 HIS B O 1
ATOM 1539 N N . LEU B 1 80 ? -8.109 4.863 3.082 1 95.81 80 LEU B N 1
ATOM 1540 C CA . LEU B 1 80 ? -9.398 5.523 3.277 1 95.81 80 LEU B CA 1
ATOM 1541 C C . LEU B 1 80 ? -9.945 6.055 1.956 1 95.81 80 LEU B C 1
ATOM 1543 O O . LEU B 1 80 ? -11.141 5.949 1.687 1 95.81 80 LEU B O 1
ATOM 1547 N N . GLY B 1 81 ? -9.078 6.621 1.153 1 95.56 81 GLY B N 1
ATOM 1548 C CA . GLY B 1 81 ? -9.484 7.094 -0.159 1 95.56 81 GLY B CA 1
ATOM 1549 C C . GLY B 1 81 ? -10.094 6.004 -1.022 1 95.56 81 GLY B C 1
ATOM 1550 O O . GLY B 1 81 ? -11.102 6.223 -1.695 1 95.56 81 GLY B O 1
ATOM 1551 N N . LEU B 1 82 ? -9.469 4.852 -0.998 1 91.88 82 LEU B N 1
ATOM 1552 C CA . LEU B 1 82 ? -9.992 3.727 -1.758 1 91.88 82 LEU B CA 1
ATOM 1553 C C . LEU B 1 82 ? -11.383 3.338 -1.256 1 91.88 82 LEU B C 1
ATOM 1555 O O . LEU B 1 82 ? -12.289 3.08 -2.055 1 91.88 82 LEU B O 1
ATOM 1559 N N . LEU B 1 83 ? -11.57 3.215 0.03 1 90.69 83 LEU B N 1
ATOM 1560 C CA . LEU B 1 83 ? -12.867 2.879 0.602 1 90.69 83 LEU B CA 1
ATOM 1561 C C . LEU B 1 83 ? -13.922 3.898 0.188 1 90.69 83 LEU B C 1
ATOM 1563 O O . LEU B 1 83 ? -15.031 3.527 -0.199 1 90.69 83 LEU B O 1
ATOM 1567 N N . LEU B 1 84 ? -13.578 5.203 0.266 1 93.44 84 LEU B N 1
ATOM 1568 C CA . LEU B 1 84 ? -14.492 6.27 -0.118 1 93.44 84 LEU B CA 1
ATOM 1569 C C . LEU B 1 84 ? -14.828 6.191 -1.604 1 93.44 84 LEU B C 1
ATOM 1571 O O . LEU B 1 84 ? -15.977 6.41 -1.997 1 93.44 84 LEU B O 1
ATOM 1575 N N . SER B 1 85 ? -13.797 5.91 -2.357 1 91.31 85 SER B N 1
ATOM 1576 C CA . SER B 1 85 ? -14.031 5.758 -3.791 1 91.31 85 SER B CA 1
ATOM 1577 C C . SER B 1 85 ? -15.039 4.645 -4.07 1 91.31 85 SER B C 1
ATOM 1579 O O . SER B 1 85 ? -15.961 4.82 -4.867 1 91.31 85 SER B O 1
ATOM 1581 N N . ARG B 1 86 ? -14.945 3.594 -3.379 1 86.38 86 ARG B N 1
ATOM 1582 C CA . ARG B 1 86 ? -15.828 2.443 -3.572 1 86.38 86 ARG B CA 1
ATOM 1583 C C . ARG B 1 86 ? -17.234 2.744 -3.078 1 86.38 86 ARG B C 1
ATOM 1585 O O . ARG B 1 86 ? -18.203 2.17 -3.576 1 86.38 86 ARG B O 1
ATOM 1592 N N . SER B 1 87 ? -17.359 3.604 -2.18 1 88.56 87 SER B N 1
ATOM 1593 C CA . SER B 1 87 ? -18.672 3.967 -1.641 1 88.56 87 SER B CA 1
ATOM 1594 C C . SER B 1 87 ? -19.297 5.102 -2.441 1 88.56 87 SER B C 1
ATOM 1596 O O . SER B 1 87 ? -20.391 5.574 -2.104 1 88.56 87 SER B O 1
ATOM 1598 N N . GLY B 1 88 ? -18.578 5.633 -3.387 1 90.56 88 GLY B N 1
ATOM 1599 C CA . GLY B 1 88 ? -19.125 6.629 -4.289 1 90.56 88 GLY B CA 1
ATOM 1600 C C . GLY B 1 88 ? -18.75 8.047 -3.914 1 90.56 88 GLY B C 1
ATOM 1601 O O . GLY B 1 88 ? -19.156 9 -4.578 1 90.56 88 GLY B O 1
ATOM 1602 N N . ASP B 1 89 ? -18.031 8.234 -2.863 1 94.25 89 ASP B N 1
ATOM 1603 C CA . ASP B 1 89 ? -17.562 9.562 -2.459 1 94.25 89 ASP B CA 1
ATOM 1604 C C . ASP B 1 89 ? -16.25 9.922 -3.16 1 94.25 89 ASP B C 1
ATOM 1606 O O . ASP B 1 89 ? -15.203 9.984 -2.523 1 94.25 89 ASP B O 1
ATOM 1610 N N . LYS B 1 90 ? -16.328 10.336 -4.305 1 94.38 90 LYS B N 1
ATOM 1611 C CA . LYS B 1 90 ? -15.156 10.594 -5.145 1 94.38 90 LYS B CA 1
ATOM 1612 C C . LYS B 1 90 ? -14.367 11.797 -4.629 1 94.38 90 LYS B C 1
ATOM 1614 O O . LYS B 1 90 ? -13.141 11.797 -4.641 1 94.38 90 LYS B O 1
ATOM 1619 N N . GLU B 1 91 ? -15.055 12.812 -4.207 1 96.44 91 GLU B N 1
ATOM 1620 C CA . GLU B 1 91 ? -14.375 13.992 -3.688 1 96.44 91 GLU B CA 1
ATOM 1621 C C . GLU B 1 91 ? -13.578 13.664 -2.428 1 96.44 91 GLU B C 1
ATOM 1623 O O . GLU B 1 91 ? -12.43 14.078 -2.287 1 96.44 91 GLU B O 1
ATOM 1628 N N . GLY B 1 92 ? -14.289 12.93 -1.578 1 97.31 92 GLY B N 1
ATOM 1629 C CA . GLY B 1 92 ? -13.578 12.484 -0.388 1 97.31 92 GLY B CA 1
ATOM 1630 C C . GLY B 1 92 ? -12.375 11.617 -0.699 1 97.31 92 GLY B C 1
ATOM 1631 O O . GLY B 1 92 ? -11.328 11.75 -0.058 1 97.31 92 GLY B O 1
ATOM 1632 N N . ALA B 1 93 ? -12.539 10.797 -1.661 1 96.88 93 ALA B N 1
ATOM 1633 C CA . ALA B 1 93 ? -11.438 9.93 -2.082 1 96.88 93 ALA B CA 1
ATOM 1634 C C . ALA B 1 93 ? -10.25 10.758 -2.574 1 96.88 93 ALA B C 1
ATOM 1636 O O . ALA B 1 93 ? -9.109 10.516 -2.166 1 96.88 93 ALA B O 1
ATOM 1637 N N . PHE B 1 94 ? -10.484 11.734 -3.391 1 97.62 94 PHE B N 1
ATOM 1638 C CA . PHE B 1 94 ? -9.43 12.562 -3.963 1 97.62 94 PHE B CA 1
ATOM 1639 C C . PHE B 1 94 ? -8.695 13.336 -2.875 1 97.62 94 PHE B C 1
ATOM 1641 O O . PHE B 1 94 ? -7.473 13.469 -2.916 1 97.62 94 PHE B O 1
ATOM 1648 N N . ARG B 1 95 ? -9.477 13.859 -1.925 1 98.06 95 ARG B N 1
ATOM 1649 C CA . ARG B 1 95 ? -8.852 14.57 -0.816 1 98.06 95 ARG B CA 1
ATOM 1650 C C . ARG B 1 95 ? -7.875 13.664 -0.07 1 98.06 95 ARG B C 1
ATOM 1652 O O . ARG B 1 95 ? -6.777 14.086 0.294 1 98.06 95 ARG B O 1
ATOM 1659 N N . GLN B 1 96 ? -8.32 12.453 0.121 1 98.12 96 GLN B N 1
ATOM 1660 C CA . GLN B 1 96 ? -7.453 11.508 0.813 1 98.12 96 GLN B CA 1
ATOM 1661 C C . GLN B 1 96 ? -6.215 11.18 -0.019 1 98.12 96 GLN B C 1
ATOM 1663 O O . GLN B 1 96 ? -5.109 11.086 0.516 1 98.12 96 GLN B O 1
ATOM 1668 N N . PHE B 1 97 ? -6.34 10.977 -1.3 1 97.94 97 PHE B N 1
ATOM 1669 C CA . PHE B 1 97 ? -5.211 10.68 -2.17 1 97.94 97 PHE B CA 1
ATOM 1670 C C . PHE B 1 97 ? -4.227 11.836 -2.197 1 97.94 97 PHE B C 1
ATOM 1672 O O . PHE B 1 97 ? -3.012 11.633 -2.154 1 97.94 97 PHE B O 1
ATOM 1679 N N . GLU B 1 98 ? -4.793 13.023 -2.195 1 97.94 98 GLU B N 1
ATOM 1680 C CA . GLU B 1 98 ? -3.924 14.195 -2.172 1 97.94 98 GLU B CA 1
ATOM 1681 C C . GLU B 1 98 ? -3.17 14.297 -0.847 1 97.94 98 GLU B C 1
ATOM 1683 O O . GLU B 1 98 ? -1.993 14.664 -0.823 1 97.94 98 GLU B O 1
ATOM 1688 N N . GLU B 1 99 ? -3.883 14.039 0.211 1 97.94 99 GLU B N 1
ATOM 1689 C CA . GLU B 1 99 ? -3.219 14.055 1.512 1 97.94 99 GLU B CA 1
ATOM 1690 C C . GLU B 1 99 ? -2.092 13.031 1.568 1 97.94 99 GLU B C 1
AT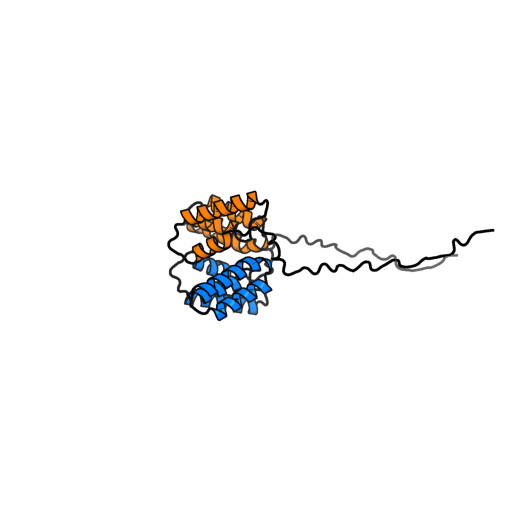OM 1692 O O . GLU B 1 99 ? -1.018 13.312 2.104 1 97.94 99 GLU B O 1
ATOM 1697 N N . GLU B 1 100 ? -2.316 11.844 1.014 1 97.06 100 GLU B N 1
ATOM 1698 C CA . GLU B 1 100 ? -1.277 10.82 0.944 1 97.06 100 GLU B CA 1
ATOM 1699 C C . GLU B 1 100 ? -0.073 11.312 0.145 1 97.06 100 GLU B C 1
ATOM 1701 O O . GLU B 1 100 ? 1.072 11.109 0.552 1 97.06 100 GLU B O 1
ATOM 1706 N N . LYS B 1 101 ? -0.299 11.992 -0.897 1 95.62 101 LYS B N 1
ATOM 1707 C CA . LYS B 1 101 ? 0.774 12.539 -1.723 1 95.62 101 LYS B CA 1
ATOM 1708 C C . LYS B 1 101 ? 1.58 13.578 -0.954 1 95.62 101 LYS B C 1
ATOM 1710 O O . LYS B 1 101 ? 2.803 13.648 -1.089 1 95.62 101 LYS B O 1
ATOM 1715 N N . ARG B 1 102 ? 0.873 14.352 -0.265 1 95.62 102 ARG B N 1
ATOM 1716 C CA . ARG B 1 102 ? 1.522 15.414 0.498 1 95.62 102 ARG B CA 1
ATOM 1717 C C . ARG B 1 102 ? 2.436 14.828 1.573 1 95.62 102 ARG B C 1
ATOM 1719 O O . ARG B 1 102 ? 3.568 15.289 1.743 1 95.62 102 ARG B O 1
ATOM 1726 N N . LEU B 1 103 ? 1.935 13.867 2.242 1 93.38 103 LEU B N 1
ATOM 1727 C CA . LEU B 1 103 ? 2.672 13.273 3.354 1 93.38 103 LEU B CA 1
ATOM 1728 C C . LEU B 1 103 ? 3.76 12.336 2.844 1 93.38 103 LEU B C 1
ATOM 1730 O O . LEU B 1 103 ? 4.82 12.211 3.465 1 93.38 103 LEU B O 1
ATOM 1734 N N . PHE B 1 104 ? 3.488 11.68 1.77 1 92.88 104 PHE B N 1
ATOM 1735 C CA . PHE B 1 104 ? 4.395 10.688 1.212 1 92.88 104 PHE B CA 1
ATOM 1736 C C . PHE B 1 104 ? 4.527 10.859 -0.296 1 92.88 104 PHE B C 1
ATOM 1738 O O . PHE B 1 104 ? 3.924 10.109 -1.066 1 92.88 104 PHE B O 1
ATOM 1745 N N . PRO B 1 105 ? 5.457 11.68 -0.694 1 90.62 105 PRO B N 1
ATOM 1746 C CA . PRO B 1 105 ? 5.598 12 -2.117 1 90.62 105 PRO B CA 1
ATOM 1747 C C . PRO B 1 105 ? 5.965 10.781 -2.961 1 90.62 105 PRO B C 1
ATOM 1749 O O . PRO B 1 105 ? 5.645 10.734 -4.152 1 90.62 105 PRO B O 1
ATOM 1752 N N . GLU B 1 106 ? 6.523 9.766 -2.359 1 84.19 106 GLU B N 1
ATOM 1753 C CA . GLU B 1 106 ? 6.898 8.547 -3.068 1 84.19 106 GLU B CA 1
ATOM 1754 C C . GLU B 1 106 ? 5.664 7.777 -3.541 1 84.19 106 GLU B C 1
ATOM 1756 O O . GLU B 1 106 ? 5.754 6.934 -4.434 1 84.19 106 GLU B O 1
ATOM 1761 N N . SER B 1 107 ? 4.496 8.133 -3.02 1 90.31 107 SER B N 1
ATOM 1762 C CA . SER B 1 107 ? 3.258 7.457 -3.4 1 90.31 107 SER B CA 1
ATOM 1763 C C . SER B 1 107 ? 2.545 8.211 -4.52 1 90.31 107 SER B C 1
ATOM 1765 O O . SER B 1 107 ? 1.527 7.742 -5.039 1 90.31 107 SER B O 1
ATOM 1767 N N . GLY B 1 108 ? 3.113 9.297 -4.934 1 92.44 108 GLY B N 1
ATOM 1768 C CA . GLY B 1 108 ? 2.439 10.211 -5.844 1 92.44 108 GLY B CA 1
ATOM 1769 C C . GLY B 1 108 ? 2.018 9.547 -7.145 1 92.44 108 GLY B C 1
ATOM 1770 O O . GLY B 1 108 ? 0.896 9.75 -7.613 1 92.44 108 GLY B O 1
ATOM 1771 N N . VAL B 1 109 ? 2.932 8.742 -7.68 1 90.56 109 VAL B N 1
ATOM 1772 C CA . VAL B 1 109 ? 2.633 8.094 -8.953 1 90.56 109 VAL B CA 1
ATOM 1773 C C . VAL B 1 109 ? 1.404 7.199 -8.797 1 90.56 109 VAL B C 1
ATOM 1775 O O . VAL B 1 109 ? 0.503 7.223 -9.641 1 90.56 109 VAL B O 1
ATOM 1778 N N . PHE B 1 110 ? 1.334 6.438 -7.758 1 91.81 110 PHE B N 1
ATOM 1779 C CA . PHE B 1 110 ? 0.19 5.566 -7.527 1 91.81 110 PHE B CA 1
ATOM 1780 C C . PHE B 1 110 ? -1.065 6.379 -7.238 1 91.81 110 PHE B C 1
ATOM 1782 O O . PHE B 1 110 ? -2.143 6.074 -7.754 1 91.81 110 PHE B O 1
ATOM 1789 N N . MET B 1 111 ? -0.937 7.457 -6.449 1 95.38 111 MET B N 1
ATOM 1790 C CA . MET B 1 111 ? -2.1 8.289 -6.168 1 95.38 111 MET B CA 1
ATOM 1791 C C . MET B 1 111 ? -2.635 8.93 -7.445 1 95.38 111 MET B C 1
ATOM 1793 O O . MET B 1 111 ? -3.848 8.992 -7.652 1 95.38 111 MET B O 1
ATOM 1797 N N . ASP B 1 112 ? -1.733 9.406 -8.266 1 93.81 112 ASP B N 1
ATOM 1798 C CA . ASP B 1 112 ? -2.146 9.984 -9.539 1 93.81 112 ASP B CA 1
ATOM 1799 C C . ASP B 1 112 ? -2.898 8.961 -10.391 1 93.81 112 ASP B C 1
ATOM 1801 O O . ASP B 1 112 ? -3.898 9.289 -11.031 1 93.81 112 ASP B O 1
ATOM 1805 N N . PHE B 1 113 ? -2.434 7.828 -10.398 1 92.38 113 PHE B N 1
ATOM 1806 C CA . PHE B 1 113 ? -3.121 6.75 -11.102 1 92.38 113 PHE B CA 1
ATOM 1807 C C . PHE B 1 113 ? -4.535 6.57 -10.562 1 92.38 113 PHE B C 1
ATOM 1809 O O . PHE B 1 113 ? -5.496 6.523 -11.336 1 92.38 113 PHE B O 1
ATOM 1816 N N . LEU B 1 114 ? -4.711 6.406 -9.234 1 92.75 114 LEU B N 1
ATOM 1817 C CA . LEU B 1 114 ? -6.016 6.188 -8.625 1 92.75 114 LEU B CA 1
ATOM 1818 C C . LEU B 1 114 ? -6.961 7.34 -8.938 1 92.75 114 LEU B C 1
ATOM 1820 O O . LEU B 1 114 ? -8.148 7.125 -9.18 1 92.75 114 LEU B O 1
ATOM 1824 N N . MET B 1 115 ? -6.426 8.531 -8.891 1 93.94 115 MET B N 1
ATOM 1825 C CA . MET B 1 115 ? -7.242 9.711 -9.172 1 93.94 115 MET B CA 1
ATOM 1826 C C . MET B 1 115 ? -7.676 9.742 -10.633 1 93.94 115 MET B C 1
ATOM 1828 O O . MET B 1 115 ? -8.781 10.188 -10.945 1 93.94 115 MET B O 1
ATOM 1832 N N . LYS B 1 116 ? -6.883 9.195 -11.445 1 90.12 116 LYS B N 1
ATOM 1833 C CA . LYS B 1 116 ? -7.23 9.117 -12.859 1 90.12 116 LYS B CA 1
ATOM 1834 C C . LYS B 1 116 ? -8.289 8.047 -13.109 1 90.12 116 LYS B C 1
ATOM 1836 O O . LYS B 1 116 ? -9.203 8.242 -13.906 1 90.12 116 LYS B O 1
ATOM 1841 N N . THR B 1 117 ? -8.141 6.965 -12.523 1 82.31 117 THR B N 1
ATOM 1842 C CA . THR B 1 117 ? -9.078 5.855 -12.672 1 82.31 117 THR B CA 1
ATOM 1843 C C . THR B 1 117 ? -10.445 6.219 -12.102 1 82.31 117 THR B C 1
ATOM 1845 O O . THR B 1 117 ? -11.477 5.809 -12.633 1 82.31 117 THR B O 1
ATOM 1848 N N . GLY B 1 118 ? -10.492 6.738 -10.984 1 69.44 118 GLY B N 1
ATOM 1849 C CA . GLY B 1 118 ? -11.742 7.199 -10.398 1 69.44 118 GLY B CA 1
ATOM 1850 C C . GLY B 1 118 ? -12.469 8.211 -11.266 1 69.44 118 GLY B C 1
ATOM 1851 O O . GLY B 1 118 ? -13.695 8.32 -11.211 1 69.44 118 GLY B O 1
ATOM 1852 N N . LYS B 1 119 ? -11.656 9.008 -11.805 1 62.28 119 LYS B N 1
ATOM 1853 C CA . LYS B 1 119 ? -12.258 9.984 -12.711 1 62.28 119 LYS B CA 1
ATOM 1854 C C . LYS B 1 119 ? -12.867 9.305 -13.93 1 62.28 119 LYS B C 1
ATOM 1856 O O . LYS B 1 119 ? -13.867 9.781 -14.477 1 62.28 119 LYS B O 1
ATOM 1861 N N . GLY B 1 120 ? -12.25 8.289 -14.547 1 55.47 120 GLY B N 1
ATOM 1862 C CA . GLY B 1 120 ? -12.711 7.633 -15.766 1 55.47 120 GLY B CA 1
ATOM 1863 C C . GLY B 1 120 ? -13.922 6.75 -15.539 1 55.47 120 GLY B C 1
ATOM 1864 O O . GLY B 1 120 ? -14.477 6.195 -16.484 1 55.47 120 GLY B O 1
ATOM 1865 N N . GLY B 1 121 ? -14.25 6.168 -14.484 1 43.22 121 GLY B N 1
ATOM 1866 C CA . GLY B 1 121 ? -15.492 5.426 -14.352 1 43.22 121 GLY B CA 1
ATOM 1867 C C . GLY B 1 121 ? -16.719 6.238 -14.719 1 43.22 121 GLY B C 1
ATOM 1868 O O . GLY B 1 121 ? -17.844 5.73 -14.688 1 43.22 121 GLY B O 1
ATOM 1869 N N . LYS B 1 122 ? -16.969 7.461 -14.789 1 36.53 122 LYS B N 1
ATOM 1870 C CA . LYS B 1 122 ? -18.188 8.125 -15.281 1 36.53 122 LYS B CA 1
ATOM 1871 C C . LYS B 1 122 ? -18.375 7.879 -16.781 1 36.53 122 LYS B C 1
ATOM 1873 O O . LYS B 1 122 ? -19.391 8.258 -17.344 1 36.53 122 LYS B O 1
ATOM 1878 N N . ARG B 1 123 ? -17.844 7.219 -17.609 1 29.44 123 ARG B N 1
ATOM 1879 C CA . ARG B 1 123 ? -18.547 7.32 -18.891 1 29.44 123 ARG B CA 1
ATOM 1880 C C . ARG B 1 123 ? -19.875 6.57 -18.844 1 29.44 123 ARG B C 1
ATOM 1882 O O . ARG B 1 123 ? -19.953 5.484 -18.266 1 29.44 123 ARG B O 1
#

Foldseek 3Di:
DPDCPPDDPPPPPDDPPCPVPPPPDPPPPLAQCPCPVVLVVCVVVPPPDDLVVSLVVLVVSVVVRVVVVGHHDQCSLQVNLVSCLVVPNLVSSLVSLVVNCVVPVVCVVVSVVVNVVSVPVPD/DPPCPPDDPDDPDDPPPCPVPPPPPPPPPLAQCPCVVVLVVCVVVPPPDDLVVSLVVLVVSVVVRVVVVGHHDQCSLQVNLVSCLVVPNLVSSLVSLVVNCVVPVVCVVVSVVVNVVSVPVPD

Solvent-accessible surface area (backbone atoms only — not comparable to full-atom values): 14634 Å² total; per-residue (Å²): 129,88,74,69,88,70,87,78,82,76,75,83,67,70,87,73,78,68,72,70,70,85,67,93,62,74,72,76,59,84,35,40,50,85,66,46,60,60,55,53,51,47,60,68,65,64,45,90,66,52,66,65,59,53,49,50,53,50,53,51,47,54,53,52,18,54,75,65,72,34,45,70,36,91,60,48,39,40,50,50,13,50,50,29,42,74,72,66,37,52,68,61,12,47,54,23,29,49,49,32,28,71,77,36,61,89,44,33,69,54,36,51,48,52,53,50,53,65,62,56,68,72,119,134,88,67,85,76,66,74,82,77,66,76,83,69,78,76,69,76,68,67,73,66,83,64,92,61,74,70,75,59,86,34,39,50,85,67,46,61,59,55,54,51,48,59,70,62,64,44,92,66,51,65,65,59,52,48,50,52,49,52,50,48,52,52,51,19,54,75,65,72,35,46,70,35,91,57,50,39,41,51,51,13,51,49,30,42,73,71,65,38,52,67,61,13,48,54,24,29,50,50,33,28,70,78,36,60,89,45,33,68,54,37,52,49,51,53,48,53,66,61,60,67,69,119

Secondary structure (DSSP, 8-state):
-----------TT----------S-----SEE-TTHHHHHHHHHTT-S--HHHHHHHHHHHHHHHHHTT-EEPTTHHHHHHHHHHHTT-HHHHHHHHHHHHHH-GGGHHHHHHHHHHHHHTT-/-----------------------S-----SEE-TTHHHHHHHHHTT-S--HHHHHHHHHHHHHHHHHTT-EEPTTHHHHHHHHHHHTT-HHHHHHHHHHHHHH-GGGHHHHHHHHHHHHHTT-

Radius of gyration: 27.64 Å; Cα contacts (8 Å, |Δi|>4): 191; chains: 2; bounding box: 80×74×70 Å

Sequence (246 aa):
MMNPKTLSRLSLCAAVLALTACGGNGQKSLYYYGGYPDTVYEGLKNDDTSLGKQTEKMEKYFVEAGNKKMNAAPGAHAHLGLLLSRSGDKEGAFRQFEEEKRLFPESGVFMDFLMKTGKGGKRMMNPKTLSRLSLCAAVLALTACGGNGQKSLYYYGGYPDTVYEGLKNDDTSLGKQTEKMEKYFVEAGNKKMNAAPGAHAHLGLLLSRSGDKEGAFRQFEEEKRLFPESGVFMDFLMKTGKGGKR

InterPro domains:
  IPR014508 Uncharacterised conserved protein withTPR-like repeats [PF16068] (30-114)
  IPR014508 Uncharacterised conserved protein withTPR-like repeats [PIRSF020555] (1-123)

pLDDT: mean 75.71, std 25.89, range [25.94, 98.19]

Organism: Neisseria meningitidis serogroup B (strain ATCC BAA-335 / MC58) (NCBI:txid122586)